Protein AF-A0A5C5UAV0-F1 (afdb_monomer_lite)

Secondary structure (DSSP, 8-state):
-EEE-S-EEEEEEESEEEEEETTEEEEEETTEEEEE-S-EEEEESSEEEEEE--TTS-SS-EEEE--TT-HHHHHHHHHHHHH-TT----HHHHHHHS-SSPPPPPP-SHHHHHHHHHHHHTTT----HHHHHHHHTS-HHHHHHHHHHHHSS-HHHHHHHHHHHHHHHHHHTT--HHHHHHHTT-SSHHHHHHHHHHHHSS-GGGG-SSSS-SGGGGSPPP---EEE---SS-EEEEEEESEEEEEETTEEEEEETT-EEEE-TT-S-EEEEPTT-EEEEE-TT---SSPPPHHHHHHHHHHTT-S--HHHHHHHHHHHHHHHHTT--HHHHHHHTT-SSHHHHHHHHHHHHSS-HHHHHHT-

Foldseek 3Di:
DFKDAAWKKKAFQAAKKWKDAPPDIDIDHHQKIKGHLGIIDIDDPGDIQIAGEDNPADNDIAIFGAFPPCNLVSQQRSQVLLQDQPRYDDPLVSVSVHQLADQQQAQPDDLLNVVLVVCLVQLQDPQDLCNSCVVVVHDSVVNQVSCCVRGVDGPVLNSLSSLLSQLLRVQRVQDDLQRSCNRSNHPGSVSNQVSNCVRRVDGSQLSHNPDGHVPVSNDHDWQAKFKDAADQAKWKKAFCAAWKWKDFPPDIDIDGHGDIDIHGHPGPIMITAHTSTHIHTADPPDPDPDDDDPRVRSVVSSVVVSSHDPVLLVVLLVQLLVCLLVPDDLQVSCVVSPHRGSVVSQVSNCVVPVDGSVCSSVVD

InterPro domains:
  IPR009057 Homedomain-like superfamily [SSF46689] (163-209)
  IPR009057 Homedomain-like superfamily [SSF46689] (316-363)
  IPR018060 AraC-like, DNA binding HTH domain [PF12833] (133-208)
  IPR018060 AraC-like, DNA binding HTH domain [PF12833] (315-362)
  IPR018060 AraC-like, DNA binding HTH domain [PS01124] (113-210)
  IPR018060 AraC-like, DNA binding HTH domain [PS01124] (316-363)
  IPR018060 AraC-like, DNA binding HTH domain [SM00342] (126-208)
  IPR018060 AraC-like, DNA binding HTH domain [SM00342] (291-361)
  IPR018062 HTH domain AraC-type, conserved site [PS00041] (163-204)

Structure (mmCIF, N/CA/C/O backbone):
data_AF-A0A5C5UAV0-F1
#
_entry.id   AF-A0A5C5UAV0-F1
#
loop_
_atom_site.group_PDB
_atom_site.id
_atom_site.type_symbol
_atom_site.label_atom_id
_atom_site.label_alt_id
_atom_site.label_comp_id
_atom_site.label_asym_id
_atom_site.label_entity_id
_atom_site.label_seq_id
_atom_site.pdbx_PDB_ins_code
_atom_site.Cartn_x
_atom_site.Cartn_y
_atom_site.Cartn_z
_atom_site.occupancy
_atom_site.B_iso_or_equiv
_atom_site.auth_seq_id
_atom_site.auth_comp_id
_atom_site.auth_asym_id
_atom_site.auth_atom_id
_atom_site.pdbx_PDB_model_num
ATOM 1 N N . MET A 1 1 ? 22.443 -10.805 2.713 1.00 61.12 1 MET A N 1
ATOM 2 C CA . MET A 1 1 ? 21.564 -9.936 3.522 1.00 61.12 1 MET A CA 1
ATOM 3 C C . MET A 1 1 ? 21.735 -8.518 3.026 1.00 61.12 1 MET A C 1
ATOM 5 O O . MET A 1 1 ? 22.861 -8.034 3.014 1.00 61.12 1 MET A O 1
ATOM 9 N N . SER A 1 2 ? 20.643 -7.897 2.596 1.00 71.62 2 SER A N 1
ATOM 10 C CA . SER A 1 2 ? 20.629 -6.533 2.053 1.00 71.62 2 SER A CA 1
ATOM 11 C C . SER A 1 2 ? 20.021 -5.592 3.093 1.00 71.62 2 SER A C 1
ATOM 13 O O . SER A 1 2 ? 19.015 -5.949 3.707 1.00 71.62 2 SER A O 1
ATOM 15 N N . ALA A 1 3 ? 20.637 -4.432 3.330 1.00 73.69 3 ALA A N 1
ATOM 16 C CA . ALA A 1 3 ? 20.172 -3.454 4.314 1.00 73.69 3 ALA A CA 1
ATOM 17 C C . ALA A 1 3 ? 19.615 -2.205 3.621 1.00 73.69 3 ALA A C 1
ATOM 19 O O . ALA A 1 3 ? 20.276 -1.632 2.757 1.00 73.69 3 ALA A O 1
ATOM 20 N N . PHE A 1 4 ? 18.426 -1.776 4.038 1.00 74.06 4 PHE A N 1
ATOM 21 C CA . PHE A 1 4 ? 17.699 -0.638 3.480 1.00 74.06 4 PHE A CA 1
ATOM 22 C C . PHE A 1 4 ? 17.429 0.377 4.595 1.00 74.06 4 PHE A C 1
ATOM 24 O O . PHE A 1 4 ? 16.653 0.074 5.501 1.00 74.06 4 PHE A O 1
ATOM 31 N N . PRO A 1 5 ? 18.089 1.548 4.588 1.00 68.06 5 PRO A N 1
ATOM 32 C CA . PRO A 1 5 ? 17.992 2.525 5.675 1.00 68.06 5 PRO A CA 1
ATOM 33 C C . PRO A 1 5 ? 16.775 3.458 5.571 1.00 68.06 5 PRO A C 1
ATOM 35 O O . PRO A 1 5 ? 16.528 4.231 6.491 1.00 68.06 5 PRO A O 1
ATOM 38 N N . GLN A 1 6 ? 16.042 3.424 4.457 1.00 74.12 6 GLN A N 1
ATOM 39 C CA . GLN A 1 6 ? 14.903 4.301 4.179 1.00 74.12 6 GLN A CA 1
ATOM 40 C C . GLN A 1 6 ? 13.611 3.489 4.045 1.00 74.12 6 GLN A C 1
ATOM 42 O O . GLN A 1 6 ? 13.681 2.287 3.755 1.00 74.12 6 GLN A O 1
ATOM 47 N N . PRO A 1 7 ? 12.435 4.121 4.216 1.00 78.56 7 PRO A N 1
ATOM 48 C CA . PRO A 1 7 ? 11.169 3.460 3.964 1.00 78.56 7 PRO A CA 1
ATOM 49 C C . PRO A 1 7 ? 11.119 2.863 2.562 1.00 78.56 7 PRO A C 1
ATOM 51 O O . PRO A 1 7 ? 11.473 3.503 1.573 1.00 78.56 7 PRO A O 1
ATOM 54 N N . THR A 1 8 ? 10.734 1.597 2.492 1.00 83.94 8 THR A N 1
ATOM 55 C CA . THR A 1 8 ? 10.828 0.806 1.266 1.00 83.94 8 THR A CA 1
ATOM 56 C C . THR A 1 8 ? 9.618 -0.107 1.170 1.00 83.94 8 THR A C 1
ATOM 58 O O . THR A 1 8 ? 9.251 -0.776 2.138 1.00 83.94 8 THR A O 1
ATOM 61 N N . LEU A 1 9 ? 9.002 -0.153 -0.006 1.00 87.25 9 LEU A N 1
ATOM 62 C CA . LEU A 1 9 ? 8.001 -1.150 -0.348 1.00 87.25 9 LEU A CA 1
ATOM 63 C C . LEU A 1 9 ? 8.709 -2.349 -0.984 1.00 87.25 9 LEU A C 1
ATOM 65 O O . LEU A 1 9 ? 9.185 -2.283 -2.112 1.00 87.25 9 LEU A O 1
ATOM 69 N N . PHE A 1 10 ? 8.788 -3.455 -0.256 1.00 88.19 10 PHE A N 1
ATOM 70 C CA . PHE A 1 10 ? 9.373 -4.702 -0.732 1.00 88.19 10 PHE A CA 1
ATOM 71 C C . PHE A 1 10 ? 8.307 -5.564 -1.378 1.00 88.19 10 PHE A C 1
ATOM 73 O O . PHE A 1 10 ? 7.392 -6.002 -0.690 1.00 88.19 10 PHE A O 1
ATOM 80 N N . TRP A 1 11 ? 8.442 -5.868 -2.663 1.00 90.06 11 TRP A N 1
ATOM 81 C CA . TRP A 1 11 ? 7.559 -6.804 -3.349 1.00 90.06 11 TRP A CA 1
ATOM 82 C C . TRP A 1 11 ? 8.268 -8.128 -3.617 1.00 90.06 11 TRP A C 1
ATOM 84 O O . TRP A 1 11 ? 9.344 -8.154 -4.212 1.00 90.06 11 TRP A O 1
ATOM 94 N N . CYS A 1 12 ? 7.676 -9.234 -3.170 1.00 87.69 12 CYS A N 1
ATOM 95 C CA . CYS A 1 12 ? 8.157 -10.574 -3.481 1.00 87.69 12 CYS A CA 1
ATOM 96 C C . CYS A 1 12 ? 7.589 -10.985 -4.840 1.00 87.69 12 CYS A C 1
ATOM 98 O O . CYS A 1 12 ? 6.409 -11.315 -4.943 1.00 87.69 12 CYS A O 1
ATOM 100 N N . GLN A 1 13 ? 8.418 -10.941 -5.881 1.00 87.19 13 GLN A N 1
ATOM 101 C CA . GLN A 1 13 ? 8.006 -11.314 -7.233 1.00 87.19 13 GLN A CA 1
ATOM 102 C C . GLN A 1 13 ? 7.948 -12.840 -7.378 1.00 87.19 13 GLN A C 1
ATOM 104 O O . GLN A 1 13 ? 6.955 -13.370 -7.866 1.00 87.19 13 GLN A O 1
ATOM 109 N N . GLU A 1 14 ? 8.949 -13.555 -6.858 1.00 83.56 14 GLU A N 1
ATOM 110 C CA . GLU A 1 14 ? 9.032 -15.016 -6.945 1.00 83.56 14 GLU A CA 1
ATOM 111 C C . GLU A 1 14 ? 9.522 -15.637 -5.630 1.00 83.56 14 GLU A C 1
ATOM 113 O O . GLU A 1 14 ? 10.371 -15.085 -4.925 1.00 83.56 14 GLU A O 1
ATOM 118 N N . GLY A 1 15 ? 9.008 -16.827 -5.309 1.00 84.06 15 GLY A N 1
ATOM 119 C CA . GLY A 1 15 ? 9.447 -17.622 -4.165 1.00 84.06 15 GLY A CA 1
ATOM 120 C C . GLY A 1 15 ? 8.967 -17.075 -2.819 1.00 84.06 15 GLY A C 1
ATOM 121 O O . GLY A 1 15 ? 7.789 -16.755 -2.640 1.00 84.06 15 GLY A O 1
ATOM 122 N N . SER A 1 16 ? 9.874 -17.038 -1.842 1.00 81.06 16 SER A N 1
ATOM 123 C CA . SER A 1 16 ? 9.605 -16.541 -0.491 1.00 81.06 16 SER A CA 1
ATOM 124 C C . SER A 1 16 ? 10.784 -15.754 0.068 1.00 81.06 16 SER A C 1
ATOM 126 O O . SER A 1 16 ? 11.939 -16.112 -0.172 1.00 81.06 16 SER A O 1
ATOM 128 N N . VAL A 1 17 ? 10.496 -14.741 0.880 1.00 85.94 17 VAL A N 1
ATOM 129 C CA . VAL A 1 17 ? 11.504 -13.903 1.543 1.00 85.94 17 VAL A CA 1
ATOM 130 C C . VAL A 1 17 ? 11.174 -13.708 3.019 1.00 85.94 17 VAL A C 1
ATOM 132 O O . VAL A 1 17 ? 10.002 -13.618 3.385 1.00 85.94 17 VAL A O 1
ATOM 135 N N . SER A 1 18 ? 12.206 -13.598 3.854 1.00 84.81 18 SER A N 1
ATOM 136 C CA . SER A 1 18 ? 12.093 -13.133 5.235 1.00 84.81 18 SER A CA 1
ATOM 137 C C . SER A 1 18 ? 12.608 -11.697 5.317 1.00 84.81 18 SER A C 1
ATOM 139 O O . SER A 1 18 ? 13.759 -11.412 4.990 1.00 84.81 18 SER A O 1
ATOM 141 N N . ILE A 1 19 ? 11.749 -10.777 5.742 1.00 84.56 19 ILE A N 1
ATOM 142 C CA . ILE A 1 19 ? 12.079 -9.363 5.903 1.00 84.56 19 ILE A CA 1
ATOM 143 C C . ILE A 1 19 ? 12.066 -9.025 7.384 1.00 84.56 19 ILE A C 1
ATOM 145 O O . ILE A 1 19 ? 11.068 -9.255 8.064 1.00 84.56 19 ILE A O 1
ATOM 149 N N . ARG A 1 20 ? 13.169 -8.473 7.886 1.00 83.25 20 ARG A N 1
ATOM 150 C CA . ARG A 1 20 ? 13.318 -8.075 9.282 1.00 83.25 20 ARG A CA 1
ATOM 151 C C . ARG A 1 20 ? 13.337 -6.558 9.409 1.00 83.25 20 ARG A C 1
ATOM 153 O O . ARG A 1 20 ? 14.268 -5.914 8.926 1.00 83.25 20 ARG A O 1
ATOM 160 N N . THR A 1 21 ? 12.366 -6.008 10.126 1.00 80.12 21 THR A N 1
ATOM 161 C CA . THR A 1 21 ? 12.259 -4.574 10.411 1.00 80.12 21 THR A CA 1
ATOM 162 C C . THR A 1 21 ? 12.298 -4.383 11.926 1.00 80.12 21 THR A C 1
ATOM 164 O O . THR A 1 21 ? 11.392 -4.795 12.647 1.00 80.12 21 THR A O 1
ATOM 167 N N . GLY A 1 22 ? 13.401 -3.833 12.442 1.00 79.38 22 GLY A N 1
ATOM 168 C CA . GLY A 1 22 ? 13.656 -3.808 13.887 1.00 79.38 22 GLY A CA 1
ATOM 169 C C . GLY A 1 22 ? 13.746 -5.219 14.494 1.00 79.38 22 GLY A C 1
ATOM 170 O O . GLY A 1 22 ? 14.621 -6.004 14.111 1.00 79.38 22 GLY A O 1
ATOM 171 N N . ALA A 1 23 ? 12.855 -5.514 15.450 1.00 73.12 23 ALA A N 1
ATOM 172 C CA . ALA A 1 23 ? 12.733 -6.814 16.122 1.00 73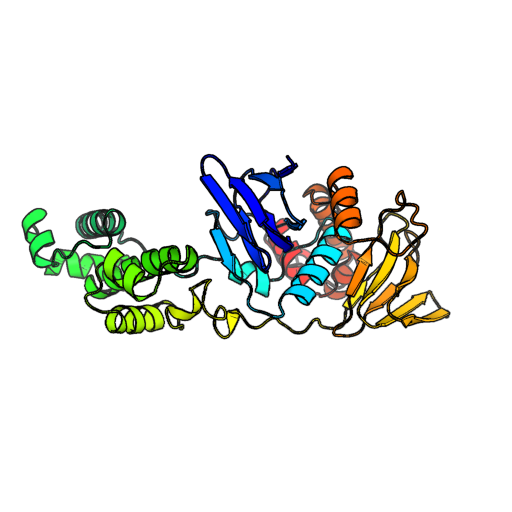.12 23 ALA A CA 1
ATOM 173 C C . ALA A 1 23 ? 11.747 -7.774 15.429 1.00 73.12 23 ALA A C 1
ATOM 175 O O . ALA A 1 23 ? 11.742 -8.969 15.724 1.00 73.12 23 ALA A O 1
ATOM 176 N N . GLU A 1 24 ? 10.926 -7.277 14.504 1.00 75.50 24 GLU A N 1
ATOM 177 C CA . GLU A 1 24 ? 9.905 -8.073 13.831 1.00 75.50 24 GLU A CA 1
ATOM 178 C C . GLU A 1 24 ? 10.464 -8.735 12.574 1.00 75.50 24 GLU A C 1
ATOM 180 O O . GLU A 1 24 ? 11.227 -8.132 11.817 1.00 75.50 24 GLU A O 1
ATOM 185 N N . THR A 1 25 ? 10.069 -9.987 12.336 1.00 82.94 25 THR A N 1
ATOM 186 C CA . THR A 1 25 ? 10.390 -10.721 11.107 1.00 82.94 25 THR A CA 1
ATOM 187 C C . THR A 1 25 ? 9.100 -11.118 10.408 1.00 82.94 25 THR A C 1
ATOM 189 O O . THR A 1 25 ? 8.286 -11.855 10.960 1.00 82.94 25 THR A O 1
ATOM 192 N N . THR A 1 26 ? 8.934 -10.651 9.175 1.00 80.12 26 THR A N 1
ATOM 193 C CA . THR A 1 26 ? 7.777 -10.935 8.330 1.00 80.12 26 THR A CA 1
ATOM 194 C C . THR A 1 26 ? 8.189 -11.794 7.145 1.00 80.12 26 THR A C 1
ATOM 196 O O . THR A 1 26 ? 9.089 -11.438 6.390 1.00 80.12 26 THR A O 1
ATOM 199 N N . ASN A 1 27 ? 7.491 -12.909 6.937 1.00 81.62 27 ASN A N 1
ATOM 200 C CA . ASN A 1 27 ? 7.684 -13.742 5.753 1.00 81.62 27 ASN A CA 1
ATOM 201 C C . ASN A 1 27 ? 6.722 -13.311 4.638 1.00 81.62 27 ASN A C 1
ATOM 203 O O . ASN A 1 27 ? 5.515 -13.204 4.866 1.00 81.62 27 ASN A O 1
ATOM 207 N N . LEU A 1 28 ? 7.226 -13.106 3.423 1.00 80.25 28 LEU A N 1
ATOM 208 C CA . LEU A 1 28 ? 6.416 -12.875 2.225 1.00 80.25 28 LEU A CA 1
ATOM 209 C C . LEU A 1 28 ? 6.529 -14.055 1.259 1.00 80.25 28 LEU A C 1
ATOM 211 O O . LEU A 1 28 ? 7.527 -14.777 1.242 1.00 80.25 28 LEU A O 1
ATOM 215 N N . ARG A 1 29 ? 5.486 -14.233 0.449 1.00 80.56 29 ARG A N 1
ATOM 216 C CA . ARG A 1 29 ? 5.443 -15.153 -0.693 1.00 80.56 29 ARG A CA 1
ATOM 217 C C . ARG A 1 29 ? 5.244 -14.354 -1.977 1.00 80.56 29 ARG A C 1
ATOM 219 O O . ARG A 1 29 ? 4.813 -13.204 -1.900 1.00 80.56 29 ARG A O 1
ATOM 226 N N . ALA A 1 30 ? 5.509 -14.983 -3.119 1.00 81.00 30 ALA A N 1
ATOM 227 C CA . ALA A 1 30 ? 5.266 -14.416 -4.441 1.00 81.00 30 ALA A CA 1
ATOM 228 C C . ALA A 1 30 ? 3.896 -13.712 -4.527 1.00 81.00 30 ALA A C 1
ATOM 230 O O . ALA A 1 30 ? 2.875 -14.258 -4.100 1.00 81.00 30 ALA A O 1
ATOM 231 N N . GLY A 1 31 ? 3.894 -12.485 -5.044 1.00 76.12 31 GLY A N 1
ATOM 232 C CA . GLY A 1 31 ? 2.731 -11.602 -5.144 1.00 76.12 31 GLY A CA 1
ATOM 233 C C . GLY A 1 31 ? 2.489 -10.706 -3.922 1.00 76.12 31 GLY A C 1
ATOM 234 O O . GLY A 1 31 ? 1.850 -9.665 -4.061 1.00 76.12 31 GLY A O 1
ATOM 235 N N . ALA A 1 32 ? 3.018 -11.047 -2.744 1.00 78.06 32 ALA A N 1
ATOM 236 C CA . ALA A 1 32 ? 2.870 -10.229 -1.541 1.00 78.06 32 ALA A CA 1
ATOM 237 C C . ALA A 1 32 ? 3.938 -9.131 -1.456 1.00 78.06 32 ALA A C 1
ATOM 239 O O . ALA A 1 32 ? 5.052 -9.272 -1.967 1.00 78.06 32 ALA A O 1
ATOM 240 N N . ALA A 1 33 ? 3.617 -8.055 -0.743 1.00 85.12 33 ALA A N 1
ATOM 241 C CA . ALA A 1 33 ? 4.550 -6.987 -0.439 1.00 85.12 33 ALA A CA 1
ATOM 242 C C . ALA A 1 33 ? 4.541 -6.586 1.038 1.00 85.12 33 ALA A C 1
ATOM 244 O O . ALA A 1 33 ? 3.626 -6.908 1.796 1.00 85.12 33 ALA A O 1
ATOM 245 N N . LEU A 1 34 ? 5.586 -5.879 1.450 1.00 85.06 34 LEU A N 1
ATOM 246 C CA . LEU A 1 34 ? 5.724 -5.268 2.762 1.00 85.06 34 LEU A CA 1
ATOM 247 C C . LEU A 1 34 ? 6.163 -3.822 2.576 1.00 85.06 34 LEU A C 1
ATOM 249 O O . LEU A 1 34 ? 7.247 -3.571 2.060 1.00 85.06 34 LEU A O 1
ATOM 253 N N . TYR A 1 35 ? 5.349 -2.881 3.038 1.00 84.62 35 TYR A N 1
ATOM 254 C CA . TYR A 1 35 ? 5.825 -1.532 3.296 1.00 84.62 35 TYR A CA 1
ATOM 255 C C . TYR A 1 35 ? 6.578 -1.546 4.623 1.00 84.62 35 TYR A C 1
ATOM 257 O O . TYR A 1 35 ? 5.992 -1.868 5.656 1.00 84.62 35 TYR A O 1
ATOM 265 N N . ALA A 1 36 ? 7.864 -1.221 4.603 1.00 82.56 36 ALA A N 1
ATOM 266 C CA . ALA A 1 36 ? 8.663 -1.071 5.807 1.00 82.56 36 ALA A CA 1
ATOM 267 C C . ALA A 1 36 ? 8.945 0.412 6.054 1.00 82.56 36 ALA A C 1
ATOM 269 O O . ALA A 1 36 ? 9.506 1.082 5.192 1.00 82.56 36 ALA A O 1
ATOM 270 N N . SER A 1 37 ? 8.574 0.916 7.230 1.00 72.62 37 SER A N 1
ATOM 271 C CA . SER A 1 37 ? 8.734 2.324 7.627 1.00 72.62 37 SER A CA 1
ATOM 272 C C . SER A 1 37 ? 10.092 2.641 8.266 1.00 72.62 37 SER A C 1
ATOM 274 O O . SER A 1 37 ? 10.395 3.802 8.533 1.00 72.62 37 SER A O 1
ATOM 276 N N . ALA A 1 38 ? 10.912 1.622 8.531 1.00 72.12 38 ALA A N 1
ATOM 277 C CA . ALA A 1 38 ? 12.177 1.740 9.249 1.00 72.12 38 ALA A CA 1
ATOM 278 C C . ALA A 1 38 ? 13.292 0.925 8.583 1.00 72.12 38 ALA A C 1
ATOM 280 O O . ALA A 1 38 ? 13.055 0.145 7.654 1.00 72.12 38 ALA A O 1
ATOM 281 N N . SER A 1 39 ? 14.513 1.076 9.105 1.00 69.50 39 SER A N 1
ATOM 282 C CA . SER A 1 39 ? 15.684 0.320 8.665 1.00 69.50 39 SER A CA 1
ATOM 283 C C . SER A 1 39 ? 15.401 -1.179 8.639 1.00 69.50 39 SER A C 1
ATOM 285 O O . SER A 1 39 ? 15.046 -1.787 9.654 1.00 69.50 39 SER A O 1
ATOM 287 N N . THR A 1 40 ? 15.575 -1.768 7.462 1.00 78.38 40 THR A N 1
ATOM 288 C CA . THR A 1 40 ? 15.133 -3.128 7.173 1.00 78.38 40 THR A CA 1
ATOM 289 C C . THR A 1 40 ? 16.283 -3.974 6.657 1.00 78.38 40 THR A C 1
ATOM 291 O O . THR A 1 40 ? 17.130 -3.508 5.894 1.00 78.38 40 THR A O 1
ATOM 294 N N . VAL A 1 41 ? 16.314 -5.232 7.085 1.00 76.00 41 VAL A N 1
ATOM 295 C CA . VAL A 1 41 ? 17.260 -6.238 6.614 1.00 76.00 41 VAL A CA 1
ATOM 296 C C . VAL A 1 41 ? 16.494 -7.368 5.955 1.00 76.00 41 VAL A C 1
ATOM 298 O O . VAL A 1 41 ? 15.585 -7.942 6.549 1.00 76.00 41 VAL A O 1
ATOM 301 N N . VAL A 1 42 ? 16.884 -7.699 4.732 1.00 77.81 42 VAL A N 1
ATOM 302 C CA . VAL A 1 42 ? 16.217 -8.718 3.924 1.00 77.81 42 VAL A CA 1
ATOM 303 C C . VAL A 1 42 ? 17.096 -9.969 3.849 1.00 77.81 42 VAL A C 1
ATOM 305 O O . VAL A 1 42 ? 18.284 -9.893 3.504 1.00 77.81 42 VAL A O 1
ATOM 308 N N . GLU A 1 43 ? 16.512 -11.118 4.195 1.00 78.75 43 GLU A N 1
ATOM 309 C CA . GLU A 1 43 ? 17.079 -12.453 3.999 1.00 78.75 43 GLU A CA 1
ATOM 310 C C . GLU A 1 43 ? 16.275 -13.190 2.919 1.00 78.75 43 GLU A C 1
ATOM 312 O O . GLU A 1 43 ? 15.123 -13.586 3.109 1.00 78.75 43 GLU A O 1
ATOM 317 N N . GLU A 1 44 ? 16.885 -13.335 1.745 1.00 70.06 44 GLU A N 1
ATOM 318 C CA . GLU A 1 44 ? 16.195 -13.729 0.519 1.00 70.06 44 GLU A CA 1
ATOM 319 C C . GLU A 1 44 ? 16.396 -15.215 0.213 1.00 70.06 44 GLU A C 1
ATOM 321 O O . GLU A 1 44 ? 17.521 -15.707 0.141 1.00 70.06 44 GLU A O 1
ATOM 326 N N . ARG A 1 45 ? 15.286 -15.923 -0.028 1.00 73.12 45 ARG A N 1
ATOM 327 C CA . ARG A 1 45 ? 15.264 -17.251 -0.667 1.00 73.12 45 ARG A CA 1
ATOM 328 C C . ARG A 1 45 ? 14.518 -17.224 -2.014 1.00 73.12 45 ARG A C 1
ATOM 330 O O . ARG A 1 45 ? 14.242 -18.278 -2.575 1.00 73.12 45 ARG A O 1
ATOM 337 N N . GLY A 1 46 ? 14.188 -16.032 -2.519 1.00 77.38 46 GLY A N 1
ATOM 338 C CA . GLY A 1 46 ? 13.404 -15.760 -3.732 1.00 77.38 46 GLY A CA 1
ATOM 339 C C . GLY A 1 46 ? 13.768 -14.397 -4.340 1.00 77.38 46 GLY A C 1
ATOM 340 O O . GLY A 1 46 ? 14.775 -13.816 -3.941 1.00 77.38 46 GLY A O 1
ATOM 341 N N . LEU A 1 47 ? 12.975 -13.887 -5.291 1.00 83.25 47 LEU A N 1
ATOM 342 C CA . LEU A 1 47 ? 13.195 -12.569 -5.904 1.00 83.25 47 LEU A CA 1
ATOM 343 C C . LEU A 1 47 ? 12.372 -11.493 -5.191 1.00 83.25 47 LEU A C 1
ATOM 345 O O . LEU A 1 47 ? 11.139 -11.534 -5.194 1.00 83.25 47 LEU A O 1
ATOM 349 N N . VAL A 1 48 ? 13.064 -10.510 -4.611 1.00 86.38 48 VAL A N 1
ATOM 350 C CA . VAL A 1 48 ? 12.456 -9.306 -4.034 1.00 86.38 48 VAL A CA 1
ATOM 351 C C . VAL A 1 48 ? 12.898 -8.064 -4.780 1.00 86.38 48 VAL A C 1
ATOM 353 O O . VAL A 1 48 ? 14.094 -7.830 -4.978 1.00 86.38 48 VAL A O 1
ATOM 356 N N . LEU A 1 49 ? 11.906 -7.258 -5.149 1.00 87.88 49 LEU A N 1
ATOM 357 C CA . LEU A 1 49 ? 12.082 -5.964 -5.783 1.00 87.88 49 LEU A CA 1
ATOM 358 C C . LEU A 1 49 ? 11.747 -4.863 -4.763 1.00 87.88 49 LEU A C 1
ATOM 360 O O . LEU A 1 49 ? 10.585 -4.731 -4.364 1.00 87.88 49 LEU A O 1
ATOM 364 N N . PRO A 1 50 ? 12.751 -4.114 -4.278 1.00 86.12 50 PRO A N 1
ATOM 365 C CA . PRO A 1 50 ? 12.532 -2.961 -3.414 1.00 86.12 50 PRO A CA 1
ATOM 366 C C . PRO A 1 50 ? 12.134 -1.732 -4.240 1.00 86.12 50 PRO A C 1
ATOM 368 O O . PRO A 1 50 ? 12.799 -1.383 -5.211 1.00 86.12 50 PRO A O 1
ATOM 371 N N . LEU A 1 51 ? 11.075 -1.051 -3.817 1.00 85.38 51 LEU A N 1
ATOM 372 C CA . LEU A 1 51 ? 10.646 0.240 -4.346 1.00 85.38 51 LEU A CA 1
ATOM 373 C C 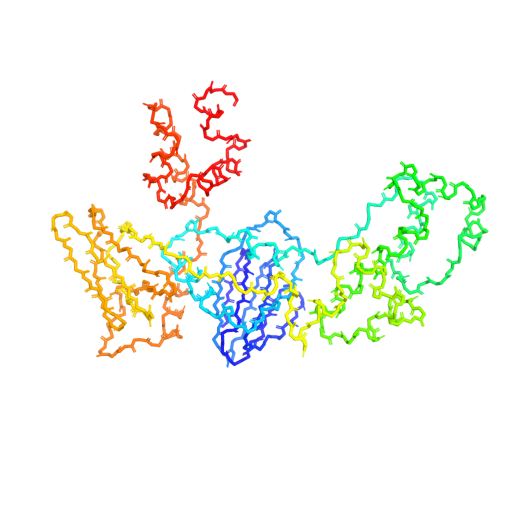. LEU A 1 51 ? 10.862 1.313 -3.273 1.00 85.38 51 LEU A C 1
ATOM 375 O O . LEU A 1 51 ? 10.361 1.136 -2.155 1.00 85.38 51 LEU A O 1
ATOM 379 N N . PRO A 1 52 ? 11.560 2.422 -3.581 1.00 79.06 52 PRO A N 1
ATOM 380 C CA . PRO A 1 52 ? 11.642 3.561 -2.677 1.00 79.06 52 PRO A CA 1
ATOM 381 C C . PRO A 1 52 ? 10.237 4.029 -2.298 1.00 79.06 52 PRO A C 1
ATOM 383 O O . PRO A 1 52 ? 9.358 4.155 -3.157 1.00 79.06 52 PRO A O 1
ATOM 386 N N . ALA A 1 53 ? 10.010 4.259 -1.007 1.00 74.00 53 ALA A N 1
ATOM 387 C CA . ALA A 1 53 ? 8.740 4.755 -0.508 1.00 74.00 53 ALA A CA 1
ATOM 388 C C . ALA A 1 53 ? 8.942 6.059 0.268 1.00 74.00 53 ALA A C 1
ATOM 390 O O . ALA A 1 53 ? 9.969 6.277 0.910 1.00 74.00 53 ALA A O 1
ATOM 391 N N . ASP A 1 54 ? 7.945 6.937 0.198 1.00 67.50 54 ASP A N 1
ATOM 392 C CA . ASP A 1 54 ? 7.974 8.209 0.912 1.00 67.50 54 ASP A CA 1
ATOM 393 C C . ASP A 1 54 ? 7.717 7.982 2.411 1.00 67.50 54 ASP A C 1
ATOM 395 O O . ASP A 1 54 ? 6.730 7.353 2.803 1.00 67.50 54 ASP A O 1
ATOM 399 N N . SER A 1 55 ? 8.599 8.528 3.250 1.00 55.31 55 SER A N 1
ATOM 400 C CA . SER A 1 55 ? 8.507 8.477 4.711 1.00 55.31 55 SER A CA 1
ATOM 401 C C . SER A 1 55 ? 7.301 9.234 5.267 1.00 55.31 55 SER A C 1
ATOM 403 O O . SER A 1 55 ? 6.903 9.002 6.409 1.00 55.31 55 SER A O 1
ATOM 405 N N . ALA A 1 56 ? 6.693 10.118 4.473 1.00 46.09 56 ALA A N 1
ATOM 406 C CA . ALA A 1 56 ? 5.639 11.014 4.930 1.00 46.09 56 ALA A CA 1
ATOM 407 C C . ALA A 1 56 ? 4.268 10.350 5.162 1.00 46.09 56 ALA A C 1
ATOM 409 O O . ALA A 1 56 ? 3.398 10.978 5.764 1.00 46.09 56 ALA A O 1
ATOM 410 N N . ARG A 1 57 ? 4.035 9.119 4.678 1.00 53.84 57 ARG A N 1
ATOM 411 C CA . ARG A 1 57 ? 2.666 8.574 4.547 1.00 53.84 57 ARG A CA 1
ATOM 412 C C . ARG A 1 57 ? 2.286 7.442 5.507 1.00 53.84 57 ARG A C 1
ATOM 414 O O . ARG A 1 57 ? 1.099 7.207 5.704 1.00 53.84 57 ARG A O 1
ATOM 421 N N . SER A 1 58 ? 3.240 6.764 6.150 1.00 55.19 58 SER A N 1
ATOM 422 C CA . SER A 1 58 ? 2.939 5.757 7.182 1.00 55.19 58 SER A CA 1
ATOM 423 C C . SER A 1 58 ? 4.133 5.504 8.106 1.00 55.19 58 SER A C 1
ATOM 425 O O . SER A 1 58 ? 5.242 5.239 7.640 1.00 55.19 58 SER A O 1
ATOM 427 N N . LEU A 1 59 ? 3.887 5.540 9.421 1.00 56.44 59 LEU A N 1
ATOM 428 C CA . LEU A 1 59 ? 4.889 5.268 10.461 1.00 56.44 59 LEU A CA 1
ATOM 429 C C . LEU A 1 59 ? 5.023 3.772 10.793 1.00 56.44 59 LEU A C 1
ATOM 431 O O . LEU A 1 59 ? 5.979 3.383 11.463 1.00 56.44 59 LEU A O 1
ATOM 435 N N . VAL A 1 60 ? 4.108 2.922 10.316 1.00 66.38 60 VAL A N 1
ATOM 436 C CA . VAL A 1 60 ? 4.034 1.507 10.713 1.00 66.38 60 VAL A CA 1
ATOM 437 C C . VAL A 1 60 ? 4.331 0.599 9.525 1.00 66.38 60 VAL A C 1
ATOM 439 O O . VAL A 1 60 ? 3.783 0.771 8.432 1.00 66.38 60 VAL A O 1
ATOM 442 N N . SER A 1 61 ? 5.212 -0.375 9.754 1.00 73.81 61 SER A N 1
ATOM 443 C CA . SER A 1 61 ? 5.531 -1.408 8.770 1.00 73.81 61 SER A CA 1
ATOM 444 C C . SER A 1 61 ? 4.362 -2.373 8.639 1.00 73.81 61 SER A C 1
ATOM 446 O O . SER A 1 61 ? 3.763 -2.765 9.637 1.00 73.81 61 SER A O 1
ATOM 448 N N . ARG A 1 62 ? 4.003 -2.751 7.415 1.00 73.69 62 ARG A N 1
ATOM 449 C CA . ARG A 1 62 ? 2.816 -3.572 7.178 1.00 73.69 62 ARG A CA 1
ATOM 450 C C . ARG A 1 62 ? 2.870 -4.342 5.877 1.00 73.69 62 ARG A C 1
ATOM 452 O O . ARG A 1 62 ? 3.493 -3.922 4.902 1.00 73.69 62 ARG A O 1
ATOM 459 N N . ARG A 1 63 ? 2.139 -5.452 5.842 1.00 75.38 63 ARG A N 1
ATOM 460 C CA . ARG A 1 63 ? 1.959 -6.250 4.629 1.00 75.38 63 ARG A CA 1
ATOM 461 C C . ARG A 1 63 ? 0.932 -5.581 3.717 1.00 75.38 63 ARG A C 1
ATOM 463 O O . ARG A 1 63 ? -0.109 -5.102 4.172 1.00 75.38 63 ARG A O 1
ATOM 470 N N . VAL A 1 64 ? 1.261 -5.551 2.434 1.00 74.88 64 VAL A N 1
ATOM 471 C CA . VAL A 1 64 ? 0.425 -5.066 1.340 1.00 74.88 64 VAL A CA 1
ATOM 472 C C . VAL A 1 64 ? 0.190 -6.251 0.417 1.00 74.88 64 VAL A C 1
ATOM 474 O O . VAL A 1 64 ? 1.134 -6.912 -0.014 1.00 74.88 64 VAL A O 1
ATOM 477 N N . PHE A 1 65 ? -1.071 -6.546 0.131 1.00 65.56 65 PHE A N 1
ATOM 478 C CA . PHE A 1 65 ? -1.427 -7.649 -0.749 1.00 65.56 65 PHE A CA 1
ATOM 479 C C . PHE A 1 65 ? -1.921 -7.108 -2.072 1.00 65.56 65 PHE A C 1
ATOM 481 O O . PHE A 1 65 ? -2.962 -6.453 -2.154 1.00 65.56 65 PHE A O 1
ATOM 488 N N . PHE A 1 66 ? -1.159 -7.412 -3.111 1.00 67.81 66 PHE A N 1
ATOM 489 C CA . PHE A 1 66 ? -1.545 -7.127 -4.471 1.00 67.81 66 PHE A CA 1
ATOM 490 C C . PHE A 1 66 ? -2.385 -8.290 -4.999 1.00 67.81 66 PHE A C 1
ATOM 492 O O . PHE A 1 66 ? -2.032 -9.458 -4.843 1.00 67.81 66 PHE A O 1
ATOM 499 N N . GLY A 1 67 ? -3.541 -7.977 -5.586 1.00 58.81 67 GLY A N 1
ATOM 500 C CA . GLY A 1 67 ? -4.349 -8.981 -6.273 1.00 58.81 67 GLY A CA 1
ATOM 501 C C . GLY A 1 67 ? -3.637 -9.533 -7.519 1.00 58.81 67 GLY A C 1
ATOM 502 O O . GLY A 1 67 ? -2.585 -9.026 -7.922 1.00 58.81 67 GLY A O 1
ATOM 503 N N . PRO A 1 68 ? -4.213 -10.543 -8.189 1.00 62.78 68 PRO A N 1
ATOM 504 C CA . PRO A 1 68 ? -3.708 -10.983 -9.486 1.00 62.78 68 PRO A CA 1
ATOM 505 C C . PRO A 1 68 ? -3.677 -9.818 -10.495 1.00 62.78 68 PRO A C 1
ATOM 507 O O . PRO A 1 68 ? -4.583 -8.985 -10.525 1.00 62.78 68 PRO A O 1
ATOM 510 N N . GLY A 1 69 ? -2.628 -9.770 -11.323 1.00 74.12 69 GLY A N 1
ATOM 511 C CA . GLY A 1 69 ? -2.451 -8.772 -12.389 1.00 74.12 69 GLY A CA 1
ATOM 512 C C . GLY A 1 69 ? -1.643 -7.521 -12.017 1.00 74.12 69 GLY A C 1
ATOM 513 O O . GLY A 1 69 ? -1.370 -6.704 -12.890 1.00 74.12 69 GLY A O 1
ATOM 514 N N . TRP A 1 70 ? -1.220 -7.365 -10.760 1.00 82.50 70 TRP A N 1
ATOM 515 C CA . TRP A 1 70 ? -0.321 -6.272 -10.354 1.00 82.50 70 TRP A CA 1
ATOM 516 C C . TRP A 1 70 ? 1.125 -6.449 -10.815 1.00 82.50 70 TRP A C 1
ATOM 518 O O . TRP A 1 70 ? 1.891 -5.495 -10.755 1.00 82.50 70 TRP A O 1
ATOM 528 N N . GLU A 1 71 ? 1.498 -7.631 -11.303 1.00 85.81 71 GLU A N 1
ATOM 529 C CA . GLU A 1 71 ? 2.858 -7.936 -11.754 1.00 85.81 71 GLU A CA 1
ATOM 530 C C . GLU A 1 71 ? 3.384 -6.912 -12.767 1.00 85.81 71 GLU A C 1
ATOM 532 O O . GLU A 1 71 ? 4.427 -6.307 -12.533 1.00 85.81 71 GLU A O 1
ATOM 537 N N . SER A 1 72 ? 2.635 -6.628 -13.837 1.00 87.50 72 SER A N 1
ATOM 538 C CA . SER A 1 72 ? 3.054 -5.649 -14.848 1.00 87.50 72 SER A CA 1
ATOM 539 C C . SER A 1 72 ? 3.193 -4.229 -14.288 1.00 87.50 72 SER A C 1
ATOM 541 O O . SER A 1 72 ? 4.066 -3.483 -14.725 1.00 87.50 72 SER A O 1
ATOM 543 N N . VAL A 1 73 ? 2.363 -3.856 -13.307 1.00 88.00 73 VAL A N 1
ATOM 544 C CA . VAL A 1 73 ? 2.432 -2.545 -12.643 1.00 88.00 73 VAL A CA 1
ATOM 545 C C . VAL A 1 73 ? 3.675 -2.471 -11.763 1.00 88.00 73 VAL A C 1
ATOM 547 O O . VAL A 1 73 ? 4.441 -1.521 -11.863 1.00 88.00 73 VAL A O 1
ATOM 550 N N . MET A 1 74 ? 3.922 -3.497 -10.949 1.00 88.75 74 MET A N 1
ATOM 551 C CA . MET A 1 74 ? 5.070 -3.542 -10.044 1.00 88.75 74 MET A CA 1
ATOM 552 C C . MET A 1 74 ? 6.399 -3.624 -10.799 1.00 88.75 74 MET A C 1
ATOM 554 O O . MET A 1 74 ? 7.359 -2.965 -10.408 1.00 88.75 74 MET A O 1
ATOM 558 N N . LEU A 1 75 ? 6.454 -4.370 -11.907 1.00 89.94 75 LEU A N 1
ATOM 559 C CA . LEU A 1 75 ? 7.630 -4.426 -12.778 1.00 89.94 75 LEU A CA 1
ATOM 560 C C . LEU A 1 75 ? 7.892 -3.087 -13.474 1.00 89.94 75 LEU A C 1
ATOM 562 O O . LEU A 1 75 ? 9.039 -2.646 -13.520 1.00 89.94 75 LEU A O 1
ATOM 566 N N . ARG A 1 76 ? 6.843 -2.414 -13.967 1.00 90.50 76 ARG A N 1
ATOM 567 C CA . ARG A 1 76 ? 6.948 -1.056 -14.520 1.00 90.50 76 ARG A CA 1
ATOM 568 C C . ARG A 1 76 ? 7.480 -0.080 -13.476 1.00 90.50 76 ARG A C 1
ATOM 570 O O . ARG A 1 76 ? 8.439 0.632 -13.749 1.00 90.50 76 ARG A O 1
ATOM 577 N N . GLU A 1 77 ? 6.871 -0.048 -12.296 1.00 88.06 77 GLU A N 1
ATOM 578 C CA . GLU A 1 77 ? 7.281 0.851 -11.219 1.00 88.06 77 GLU A CA 1
ATOM 579 C C . GLU A 1 77 ? 8.713 0.575 -10.759 1.00 88.06 77 GLU A C 1
ATOM 581 O O . GLU A 1 77 ? 9.467 1.514 -10.527 1.00 88.06 77 GLU A O 1
ATOM 586 N N . PHE A 1 78 ? 9.126 -0.693 -10.684 1.00 88.62 78 PHE A N 1
ATOM 587 C CA . PHE A 1 78 ? 10.505 -1.028 -10.338 1.00 88.62 78 PHE A CA 1
ATOM 588 C C . PHE A 1 78 ? 11.482 -0.576 -11.424 1.00 88.62 78 PHE A C 1
ATOM 590 O O . PHE A 1 78 ? 12.506 0.017 -11.103 1.00 88.62 78 PHE A O 1
ATOM 597 N N . SER A 1 79 ? 11.149 -0.778 -12.702 1.00 87.50 79 SER A N 1
ATOM 598 C CA . SER A 1 79 ? 11.947 -0.258 -13.818 1.00 87.50 79 SER A CA 1
ATOM 599 C C . SER A 1 79 ? 12.127 1.263 -13.739 1.00 87.50 79 SER A C 1
ATOM 601 O O . SER A 1 79 ? 13.246 1.761 -13.856 1.00 87.50 79 SER A O 1
ATOM 603 N N . LEU A 1 80 ? 11.046 2.003 -13.469 1.00 84.94 80 LEU A N 1
ATOM 604 C CA . LEU A 1 80 ? 11.106 3.455 -13.301 1.00 84.94 80 LEU A CA 1
ATOM 605 C C . LEU A 1 80 ? 11.930 3.858 -12.074 1.00 84.94 80 LEU A C 1
ATOM 607 O O . LEU A 1 80 ? 12.747 4.765 -12.178 1.00 84.94 80 LEU A O 1
ATOM 611 N N . ALA A 1 81 ? 11.764 3.162 -10.947 1.00 81.19 81 ALA A N 1
ATOM 612 C CA . ALA A 1 81 ? 12.524 3.408 -9.723 1.00 81.19 81 ALA A CA 1
ATOM 613 C C . ALA A 1 81 ? 14.027 3.184 -9.886 1.00 81.19 81 ALA A C 1
ATOM 615 O O . ALA A 1 81 ? 14.843 3.834 -9.243 1.00 81.19 81 ALA A O 1
ATOM 616 N N . VAL A 1 82 ? 14.389 2.243 -10.747 1.00 78.94 82 VAL A N 1
ATOM 617 C CA . VAL A 1 82 ? 15.772 1.934 -11.075 1.00 78.94 82 VAL A CA 1
ATOM 618 C C . VAL A 1 82 ? 16.365 2.956 -12.051 1.00 78.94 82 VAL A C 1
ATOM 620 O O . VAL A 1 82 ? 17.545 3.289 -11.941 1.00 78.94 82 VAL A O 1
ATOM 623 N N . ALA A 1 83 ? 15.570 3.433 -13.012 1.00 76.50 83 ALA A N 1
ATOM 624 C CA . ALA A 1 83 ? 16.004 4.407 -14.012 1.00 76.50 83 ALA A CA 1
ATOM 625 C C . ALA A 1 83 ? 16.093 5.838 -13.465 1.00 76.50 83 ALA A C 1
ATOM 627 O O . ALA A 1 83 ? 16.903 6.627 -13.950 1.00 76.50 83 ALA A O 1
ATOM 628 N N . ASP A 1 84 ? 15.249 6.177 -12.491 1.00 71.44 84 ASP A N 1
ATOM 629 C CA . ASP A 1 84 ? 15.155 7.509 -11.906 1.00 71.44 84 ASP A CA 1
ATOM 630 C C . ASP A 1 84 ? 15.435 7.450 -10.397 1.00 71.44 84 ASP A C 1
ATOM 632 O O . ASP A 1 84 ? 14.570 7.024 -9.626 1.00 71.44 84 ASP A O 1
ATOM 636 N N . PRO A 1 85 ? 16.611 7.927 -9.943 1.00 63.72 85 PRO A N 1
ATOM 637 C CA . PRO A 1 85 ? 16.923 8.065 -8.520 1.00 63.72 85 PRO A CA 1
ATOM 638 C C . PRO A 1 85 ? 15.911 8.920 -7.738 1.00 63.72 85 PRO A C 1
ATOM 640 O O . PRO A 1 85 ? 15.869 8.839 -6.509 1.00 63.72 85 PRO A O 1
ATOM 643 N N . ASP A 1 86 ? 15.103 9.729 -8.436 1.00 63.72 86 ASP A N 1
ATOM 644 C CA . ASP A 1 86 ? 14.074 10.606 -7.868 1.00 63.72 86 ASP A CA 1
ATOM 645 C C . ASP A 1 86 ? 12.655 10.046 -7.984 1.00 63.72 86 ASP A C 1
ATOM 647 O O . ASP A 1 86 ? 11.675 10.779 -7.810 1.00 63.72 86 ASP A O 1
ATOM 651 N N . TYR A 1 87 ? 12.528 8.758 -8.295 1.00 74.94 87 TYR A N 1
ATOM 652 C CA . TYR A 1 87 ? 11.244 8.088 -8.375 1.00 74.94 87 TYR A CA 1
ATOM 653 C C . TYR A 1 87 ? 10.423 8.272 -7.093 1.00 74.94 87 TYR A C 1
ATOM 655 O O . TYR A 1 87 ? 10.889 8.056 -5.972 1.00 74.94 87 TYR A O 1
ATOM 663 N N . ILE A 1 88 ? 9.152 8.628 -7.280 1.00 72.69 88 ILE A N 1
ATOM 664 C CA . ILE A 1 88 ? 8.163 8.740 -6.212 1.00 72.69 88 ILE A CA 1
ATOM 665 C C . ILE A 1 88 ? 7.096 7.687 -6.462 1.00 72.69 88 ILE A C 1
ATOM 667 O O . ILE A 1 88 ? 6.508 7.642 -7.544 1.00 72.69 88 ILE A O 1
ATOM 671 N N . LEU A 1 89 ? 6.805 6.894 -5.431 1.00 76.94 89 LEU A N 1
ATOM 672 C CA . LEU A 1 89 ? 5.745 5.897 -5.473 1.00 76.94 89 LEU A CA 1
ATOM 673 C C . LEU A 1 89 ? 4.408 6.554 -5.893 1.00 76.94 89 LEU A C 1
ATOM 675 O O . LEU A 1 89 ? 3.962 7.494 -5.224 1.00 76.94 89 LEU A O 1
ATOM 679 N N . PRO A 1 90 ? 3.753 6.091 -6.978 1.00 77.56 90 PRO A N 1
ATOM 680 C CA . PRO A 1 90 ? 2.474 6.633 -7.425 1.00 77.56 90 PRO A CA 1
ATOM 681 C C . PRO A 1 90 ? 1.420 6.602 -6.319 1.00 77.56 90 PRO A C 1
ATOM 683 O O . PRO A 1 90 ? 1.385 5.658 -5.532 1.00 77.56 90 PRO A O 1
ATOM 686 N N . ASP A 1 91 ? 0.501 7.575 -6.296 1.00 72.12 91 ASP A N 1
ATOM 687 C CA . ASP A 1 91 ? -0.535 7.651 -5.249 1.00 72.12 91 ASP A CA 1
ATOM 688 C C . ASP A 1 91 ? -1.383 6.372 -5.163 1.00 72.12 91 ASP A C 1
ATOM 690 O O . ASP A 1 91 ? -1.817 6.003 -4.078 1.00 72.12 91 ASP A O 1
ATOM 694 N N . SER A 1 92 ? -1.593 5.673 -6.283 1.00 72.62 92 SER A N 1
ATOM 695 C CA . SER A 1 92 ? -2.310 4.393 -6.321 1.00 72.62 92 SER A CA 1
ATOM 696 C C . SER A 1 92 ? -1.621 3.300 -5.500 1.00 72.62 92 SER A C 1
ATOM 698 O O . SER A 1 92 ? -2.298 2.524 -4.834 1.00 72.62 92 SER A O 1
ATOM 700 N N . LEU A 1 93 ? -0.286 3.248 -5.516 1.00 76.94 93 LEU A N 1
ATOM 701 C CA . LEU A 1 93 ? 0.505 2.336 -4.689 1.00 76.94 93 LEU A CA 1
ATOM 702 C C . LEU A 1 93 ? 0.721 2.891 -3.282 1.00 76.94 93 LEU A C 1
ATOM 704 O O . LEU A 1 93 ? 0.651 2.141 -2.314 1.00 76.94 93 LEU A O 1
ATOM 708 N N . ALA A 1 94 ? 0.939 4.200 -3.148 1.00 74.62 94 ALA A N 1
ATOM 709 C CA . ALA A 1 94 ? 1.111 4.838 -1.849 1.00 74.62 94 ALA A CA 1
ATOM 710 C C . ALA A 1 94 ? -0.136 4.669 -0.967 1.00 74.62 94 ALA A C 1
ATOM 712 O O . ALA A 1 94 ? -0.004 4.317 0.201 1.00 74.62 94 ALA A O 1
ATOM 713 N N . ALA A 1 95 ? -1.338 4.812 -1.532 1.00 71.06 95 ALA A N 1
ATOM 714 C CA . ALA A 1 95 ? -2.597 4.591 -0.823 1.00 71.06 95 ALA A CA 1
ATOM 715 C C . ALA A 1 95 ? -2.757 3.142 -0.326 1.00 71.06 95 ALA A C 1
ATOM 717 O O . ALA A 1 95 ? -3.366 2.910 0.713 1.00 71.06 95 ALA A O 1
ATOM 718 N N . LEU A 1 96 ? -2.180 2.155 -1.023 1.00 71.12 96 LEU A N 1
ATOM 719 C CA . LEU A 1 96 ? -2.168 0.760 -0.563 1.00 71.12 96 LEU A CA 1
ATOM 720 C C . LEU A 1 96 ? -1.235 0.546 0.640 1.00 71.12 96 LEU A C 1
ATOM 722 O O . LEU A 1 96 ? -1.446 -0.379 1.428 1.00 71.12 96 LEU A O 1
ATOM 726 N N . CYS A 1 97 ? -0.231 1.409 0.803 1.00 69.56 97 CYS A N 1
ATOM 727 C CA . CYS A 1 97 ? 0.648 1.435 1.970 1.00 69.56 97 CYS A CA 1
ATOM 728 C C . CYS A 1 97 ? 0.017 2.173 3.170 1.00 69.56 97 CYS A C 1
ATOM 730 O O . CYS A 1 97 ? 0.443 1.961 4.307 1.00 69.56 97 CYS A O 1
ATOM 732 N N . GLU A 1 98 ? -1.006 3.007 2.960 1.00 68.62 98 GLU A N 1
ATOM 733 C CA . GLU A 1 98 ? -1.698 3.756 4.021 1.00 68.62 98 GLU A CA 1
ATOM 734 C C . GLU A 1 98 ? -2.638 2.859 4.835 1.00 68.62 98 GLU A C 1
ATOM 736 O O . GLU A 1 98 ? -3.288 1.967 4.283 1.00 68.62 98 GLU A O 1
ATOM 741 N N . ALA A 1 99 ? -2.689 3.070 6.160 1.00 61.59 99 ALA A N 1
ATOM 742 C CA . ALA A 1 99 ? -3.427 2.237 7.115 1.00 61.59 99 ALA A CA 1
ATOM 743 C C . ALA A 1 99 ? -4.857 1.916 6.625 1.00 61.59 99 ALA A C 1
ATOM 745 O O . ALA A 1 99 ? -5.594 2.819 6.235 1.00 61.59 99 ALA A O 1
ATOM 746 N N . PRO A 1 100 ? -5.267 0.634 6.659 1.00 60.12 100 PRO A N 1
ATOM 747 C CA . PRO A 1 100 ? -6.495 0.171 6.013 1.00 60.12 100 PRO A CA 1
ATOM 748 C C . PRO A 1 100 ? -7.761 0.766 6.648 1.00 60.12 100 PRO A C 1
ATOM 750 O O . PRO A 1 100 ? -8.772 0.994 5.985 1.00 60.12 100 PRO A O 1
ATOM 753 N N . ALA A 1 101 ? -7.674 1.011 7.952 1.00 70.31 101 ALA A N 1
ATOM 754 C CA . ALA A 1 101 ? -8.599 1.776 8.756 1.00 70.31 101 ALA A CA 1
ATOM 755 C C . ALA A 1 101 ? -7.769 2.465 9.841 1.00 70.31 101 ALA A C 1
ATOM 757 O O . ALA A 1 101 ? -6.924 1.830 10.472 1.00 70.31 101 ALA A O 1
ATOM 758 N N . THR A 1 102 ? -7.985 3.757 10.044 1.00 75.62 102 THR A N 1
ATOM 759 C CA . THR A 1 102 ? -7.336 4.507 11.117 1.00 75.62 102 THR A CA 1
ATOM 760 C C . THR A 1 102 ? -8.158 4.419 12.394 1.00 75.62 102 THR A C 1
ATOM 762 O O . THR A 1 102 ? -9.390 4.332 12.364 1.00 75.62 102 THR A O 1
ATOM 765 N N . LEU A 1 103 ? -7.469 4.449 13.535 1.00 84.50 103 LEU A N 1
ATOM 766 C CA . LEU A 1 103 ? -8.126 4.636 14.820 1.00 84.50 103 LEU A CA 1
ATOM 767 C C . LEU A 1 103 ? -8.943 5.943 14.770 1.00 84.50 103 LEU A C 1
ATOM 769 O O . LEU A 1 103 ? -8.420 6.958 14.294 1.00 84.50 103 LEU A O 1
ATOM 773 N N . PRO A 1 104 ? -10.203 5.957 15.245 1.00 88.81 104 PRO A N 1
ATOM 774 C CA . PRO A 1 104 ? -10.945 7.201 15.382 1.00 88.81 104 PRO A CA 1
ATOM 775 C C . PRO A 1 104 ? -10.177 8.207 16.254 1.00 88.81 104 PRO A C 1
ATOM 777 O O . PRO A 1 104 ? -9.431 7.784 17.141 1.00 88.81 104 PRO A O 1
ATOM 780 N N . PRO A 1 105 ? -10.368 9.527 16.063 1.00 90.50 105 PRO A N 1
ATOM 781 C CA . PRO A 1 105 ? -9.699 10.534 16.882 1.00 90.50 105 PRO A CA 1
ATOM 782 C C . PRO A 1 105 ? -9.863 10.234 18.373 1.00 90.50 105 PRO A C 1
ATOM 784 O O . PRO A 1 105 ? -10.971 9.924 18.821 1.00 90.50 105 PRO A O 1
ATOM 787 N N . MET A 1 106 ? -8.776 10.306 19.142 1.00 93.56 106 MET A N 1
ATOM 788 C CA . MET A 1 106 ? -8.851 10.127 20.591 1.00 93.56 106 MET A CA 1
ATOM 789 C C . MET A 1 106 ? -9.640 11.292 21.207 1.00 93.56 106 MET A C 1
ATOM 791 O O . MET A 1 106 ? -9.466 12.439 20.790 1.00 93.56 106 MET A O 1
ATOM 795 N N . PRO A 1 107 ? -10.524 11.039 22.183 1.00 94.00 107 PRO A N 1
ATOM 796 C CA . PRO A 1 107 ? -11.142 12.117 22.939 1.00 94.00 107 PRO A CA 1
ATOM 797 C C . PRO A 1 107 ? -10.088 12.819 23.800 1.00 94.00 107 PRO A C 1
ATOM 799 O O . PRO A 1 107 ? -9.252 12.175 24.418 1.00 94.00 107 PRO A O 1
ATOM 802 N N . ASN A 1 108 ? -10.170 14.144 23.894 1.00 91.38 108 ASN A N 1
ATOM 803 C CA . ASN A 1 108 ? -9.200 14.935 24.664 1.00 91.38 108 ASN A CA 1
ATOM 804 C C . ASN A 1 108 ? -9.620 15.148 26.128 1.00 91.38 108 ASN A C 1
ATOM 806 O O . ASN A 1 108 ? -8.837 15.636 26.938 1.00 91.38 108 ASN A O 1
ATOM 810 N N . ALA A 1 109 ? -10.879 14.852 26.465 1.00 94.19 109 ALA A N 1
ATOM 811 C CA . ALA A 1 109 ? -11.407 15.049 27.809 1.00 94.19 109 ALA A CA 1
ATOM 812 C C . ALA A 1 109 ? -11.042 13.863 28.725 1.00 94.19 109 ALA A C 1
ATOM 814 O O . ALA A 1 109 ? -11.060 12.728 28.248 1.00 94.19 109 ALA A O 1
ATOM 815 N N . PRO A 1 110 ? -10.751 14.090 30.020 1.00 91.94 110 PRO A N 1
ATOM 816 C CA . PRO A 1 110 ? -10.033 13.122 30.852 1.00 91.94 110 PRO A CA 1
ATOM 817 C C . PRO A 1 110 ? -10.717 11.758 30.981 1.00 91.94 110 PRO A C 1
ATOM 819 O O . PRO A 1 110 ? -10.078 10.722 30.819 1.00 91.94 110 PRO A O 1
ATOM 822 N N . GLU A 1 111 ? -12.018 11.730 31.268 1.00 93.88 111 GLU A N 1
ATOM 823 C CA . GLU A 1 111 ? -12.741 10.485 31.512 1.00 93.88 111 GLU A CA 1
ATOM 824 C C . GLU A 1 111 ? -12.953 9.700 30.216 1.00 93.88 111 GLU A C 1
ATOM 826 O O . GLU A 1 111 ? -12.732 8.492 30.191 1.00 93.88 111 GLU A O 1
ATOM 831 N N . ALA A 1 112 ? -13.316 10.374 29.122 1.00 95.94 112 ALA A N 1
ATOM 832 C CA . ALA A 1 112 ? -13.411 9.735 27.811 1.00 95.94 112 ALA A CA 1
ATOM 833 C C . ALA A 1 112 ? -12.048 9.251 27.287 1.00 95.94 112 ALA A C 1
ATOM 835 O O . ALA A 1 112 ? -11.996 8.177 26.693 1.00 95.94 112 ALA A O 1
ATOM 836 N N . LEU A 1 113 ? -10.957 9.989 27.532 1.00 96.75 113 LEU A N 1
ATOM 837 C CA . LEU A 1 113 ? -9.595 9.582 27.166 1.00 96.75 113 LEU A CA 1
ATOM 838 C C . LEU A 1 113 ? -9.206 8.285 27.872 1.00 96.75 113 LEU A C 1
ATOM 840 O O . LEU A 1 113 ? -8.827 7.328 27.208 1.00 96.75 113 LEU A O 1
ATOM 844 N N . ARG A 1 114 ? -9.423 8.200 29.188 1.00 95.19 114 ARG A N 1
ATOM 845 C CA . ARG A 1 114 ? -9.149 6.979 29.963 1.00 95.19 114 ARG A CA 1
ATOM 846 C C . ARG A 1 114 ? -9.965 5.778 29.484 1.00 95.19 114 ARG A C 1
ATOM 848 O O . ARG A 1 114 ? -9.454 4.663 29.432 1.00 95.19 114 ARG A O 1
ATOM 855 N N . VAL A 1 115 ? -11.237 5.993 29.133 1.00 96.81 115 VAL A N 1
ATOM 856 C CA . VAL A 1 115 ? -12.079 4.945 28.527 1.00 96.81 115 VAL A CA 1
ATOM 857 C C . VAL A 1 115 ? -11.508 4.511 27.177 1.00 96.81 115 VAL A C 1
ATOM 859 O O . VA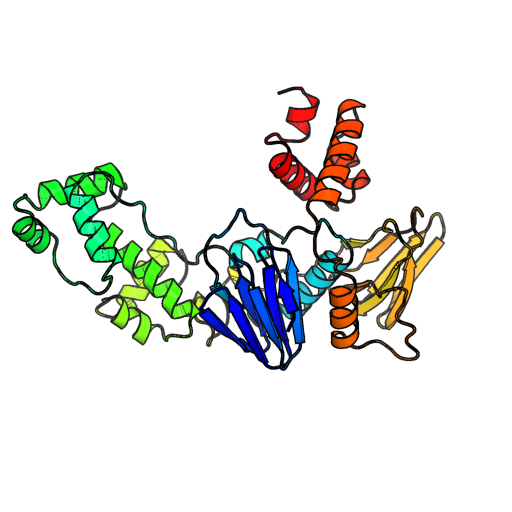L A 1 115 ? -11.411 3.316 26.912 1.00 96.81 115 VAL A O 1
ATOM 862 N N . ALA A 1 116 ? -11.136 5.468 26.327 1.00 96.00 116 ALA A N 1
ATOM 863 C CA . ALA A 1 116 ? -10.565 5.202 25.014 1.00 96.00 116 ALA A CA 1
ATOM 864 C C . ALA A 1 116 ? -9.245 4.421 25.111 1.00 96.00 116 ALA A C 1
ATOM 866 O O . ALA A 1 116 ? -9.087 3.435 24.402 1.00 96.00 116 ALA A O 1
ATOM 867 N N . GLU A 1 117 ? -8.346 4.793 26.024 1.00 94.38 117 GLU A N 1
ATOM 868 C CA . GLU A 1 117 ? -7.086 4.083 26.288 1.00 94.38 117 GLU A CA 1
ATOM 869 C C . GLU A 1 117 ? -7.334 2.623 26.687 1.00 94.38 117 GLU A C 1
ATOM 871 O O . GLU A 1 117 ? -6.797 1.723 26.046 1.00 94.38 117 GLU A O 1
ATOM 876 N N . CYS A 1 118 ? -8.237 2.367 27.646 1.00 93.56 118 CYS A N 1
ATOM 877 C CA . CYS A 1 118 ? -8.619 0.998 28.028 1.00 93.56 118 CYS A CA 1
ATOM 878 C C . CYS A 1 118 ? -9.136 0.177 26.831 1.00 93.56 118 CYS A C 1
ATOM 880 O O . CYS A 1 118 ? -8.836 -1.009 26.705 1.00 93.56 118 CYS A O 1
ATOM 882 N N . LEU A 1 119 ? -9.923 0.801 25.949 1.00 93.06 119 LEU A N 1
ATOM 883 C CA . LEU A 1 119 ? -10.488 0.143 24.770 1.00 93.06 119 LEU A CA 1
ATOM 884 C C . LEU A 1 119 ? -9.470 -0.068 23.641 1.00 93.06 119 LEU A C 1
ATOM 886 O O . LEU A 1 119 ? -9.647 -0.994 22.854 1.00 93.06 119 LEU A O 1
ATOM 890 N N . VAL A 1 120 ? -8.432 0.765 23.532 1.00 90.00 120 VAL A N 1
ATOM 891 C CA . VAL A 1 120 ? -7.322 0.545 22.588 1.00 90.00 120 VAL A CA 1
ATOM 892 C C . VAL A 1 120 ? -6.423 -0.580 23.089 1.00 90.00 120 VAL A C 1
ATOM 894 O O . VAL A 1 120 ? -6.059 -1.453 22.307 1.00 90.00 120 VAL A O 1
ATOM 897 N N . GLU A 1 121 ? -6.119 -0.601 24.390 1.00 86.50 121 GLU A N 1
ATOM 898 C CA . GLU A 1 121 ? -5.348 -1.677 25.024 1.00 86.50 121 GLU A CA 1
ATOM 899 C C . GLU A 1 121 ? -6.052 -3.035 24.905 1.00 86.50 121 GLU A C 1
ATOM 901 O O . GLU A 1 121 ? -5.404 -4.058 24.684 1.00 86.50 121 GLU A O 1
ATOM 906 N N . ASN A 1 122 ? -7.385 -3.057 25.016 1.00 89.06 122 ASN A N 1
ATOM 907 C CA . ASN A 1 122 ? -8.191 -4.262 24.858 1.00 89.06 122 ASN A CA 1
ATOM 908 C C . ASN A 1 122 ? -9.455 -3.999 24.028 1.00 89.06 122 ASN A C 1
ATOM 910 O O . ASN A 1 122 ? -10.549 -3.779 24.554 1.00 89.06 122 ASN A O 1
ATOM 914 N N . THR A 1 123 ? -9.332 -4.112 22.706 1.00 90.94 123 THR A N 1
ATOM 915 C CA . THR A 1 123 ? -10.458 -3.889 21.778 1.00 90.94 123 THR A CA 1
ATOM 916 C C . THR A 1 123 ? -11.619 -4.872 21.968 1.00 90.94 123 THR A C 1
ATOM 918 O O . THR A 1 123 ? -12.775 -4.542 21.666 1.00 90.94 123 THR A O 1
ATOM 921 N N . ALA A 1 124 ? -11.348 -6.054 22.534 1.00 89.50 124 ALA A N 1
ATOM 922 C CA . ALA A 1 124 ? -12.353 -7.064 22.841 1.00 89.50 124 ALA A CA 1
ATOM 923 C C . ALA A 1 124 ? -13.210 -6.734 24.074 1.00 89.50 124 ALA A C 1
ATOM 925 O O . ALA A 1 124 ? -14.257 -7.366 24.251 1.00 89.50 124 ALA A O 1
ATOM 926 N N . ASP A 1 125 ? -12.813 -5.748 24.892 1.00 91.00 125 ASP A N 1
ATOM 927 C CA . ASP A 1 125 ? -13.509 -5.368 26.123 1.00 91.00 125 ASP A CA 1
ATOM 928 C C . ASP A 1 125 ? -14.993 -5.081 25.842 1.00 91.00 125 ASP A C 1
ATOM 930 O O . ASP A 1 125 ? -15.357 -4.326 24.930 1.00 91.00 125 ASP A O 1
ATOM 934 N N . GLN A 1 126 ? -15.863 -5.756 26.599 1.00 92.81 126 GLN A N 1
ATOM 935 C CA . GLN A 1 126 ? -17.312 -5.656 26.467 1.00 92.81 126 GLN A CA 1
ATOM 936 C C . GLN A 1 126 ? -17.950 -4.649 27.421 1.00 92.81 126 GLN A C 1
ATOM 938 O O . GLN A 1 126 ? -19.149 -4.403 27.293 1.00 92.81 126 GLN A O 1
ATOM 943 N N . THR A 1 127 ? -17.169 -4.028 28.307 1.00 94.38 127 THR A N 1
ATOM 944 C CA . THR A 1 127 ? -17.645 -3.118 29.351 1.00 94.38 127 THR A CA 1
ATOM 945 C C . THR A 1 127 ? -18.559 -2.038 28.754 1.00 94.38 127 THR A C 1
ATOM 947 O O . THR A 1 127 ? -18.148 -1.311 27.838 1.00 94.38 127 THR A O 1
ATOM 950 N N . PRO A 1 128 ? -19.829 -1.954 29.195 1.00 95.81 128 PRO A N 1
ATOM 951 C CA . PRO A 1 128 ? -20.745 -0.922 28.733 1.00 95.81 128 PRO A CA 1
ATOM 952 C C . PRO A 1 128 ? -20.340 0.441 29.302 1.00 95.81 128 PRO A C 1
ATOM 954 O O . PRO A 1 128 ? -19.542 0.535 30.237 1.00 95.81 128 PRO A O 1
ATOM 957 N N . LEU A 1 129 ? -20.906 1.514 28.752 1.00 95.56 129 LEU A N 1
ATOM 958 C CA . LEU A 1 129 ? -20.575 2.873 29.180 1.00 95.56 129 LEU A CA 1
ATOM 959 C C . LEU A 1 129 ? -20.872 3.094 30.671 1.00 95.56 129 LEU A C 1
ATOM 961 O O . LEU A 1 129 ? -20.124 3.786 31.354 1.00 95.56 129 LEU A O 1
ATOM 965 N N . GLU A 1 130 ? -21.937 2.474 31.172 1.00 96.88 130 GLU A N 1
ATOM 966 C CA . GLU A 1 130 ? -22.349 2.478 32.575 1.00 96.88 130 GLU A CA 1
ATOM 967 C C . GLU A 1 130 ? -21.292 1.826 33.473 1.00 96.88 130 GLU A C 1
ATOM 969 O O . GLU A 1 130 ? -20.960 2.376 34.517 1.00 96.88 130 GLU A O 1
ATOM 974 N N . GLY A 1 131 ? -20.684 0.722 33.031 1.00 96.81 131 GLY A N 1
ATOM 975 C CA . GLY A 1 131 ? -19.616 0.056 33.780 1.00 96.81 131 GLY A CA 1
ATOM 976 C C . GLY A 1 131 ? -18.357 0.919 33.885 1.00 96.81 131 GLY A C 1
ATOM 977 O O . GLY A 1 131 ? -17.733 0.996 34.941 1.00 96.81 131 GLY A O 1
ATOM 978 N N . PHE A 1 132 ? -18.008 1.642 32.816 1.00 96.69 132 PHE A N 1
ATOM 979 C CA . PHE A 1 132 ? -16.931 2.635 32.875 1.00 96.69 132 PHE A CA 1
ATOM 980 C C . PHE A 1 132 ? -17.285 3.829 33.767 1.00 96.69 132 PHE A C 1
ATOM 982 O O . PHE A 1 132 ? -16.434 4.322 34.504 1.00 96.69 132 PHE A O 1
ATOM 989 N N . ALA A 1 133 ? -18.536 4.282 33.718 1.00 95.88 133 ALA A N 1
ATOM 990 C CA . ALA A 1 133 ? -19.042 5.375 34.536 1.00 95.88 133 ALA A CA 1
ATOM 991 C C . ALA A 1 133 ? -18.939 5.046 36.036 1.00 95.88 133 ALA A C 1
ATOM 993 O O . ALA A 1 133 ? -18.379 5.833 36.800 1.00 95.88 133 ALA A O 1
ATOM 994 N N . GLU A 1 134 ? -19.368 3.846 36.431 1.00 96.12 134 GLU A N 1
ATOM 995 C CA . GLU A 1 134 ? -19.213 3.320 37.790 1.00 96.12 134 GLU A CA 1
ATOM 996 C C . GLU A 1 134 ? -17.738 3.208 38.189 1.00 96.12 134 GLU A C 1
ATOM 998 O O . GLU A 1 134 ? -17.338 3.717 39.237 1.00 96.12 134 GLU A O 1
ATOM 1003 N N . ARG A 1 135 ? -16.900 2.620 37.323 1.00 93.94 135 ARG A N 1
ATOM 1004 C CA . ARG A 1 135 ? -15.460 2.441 37.571 1.00 93.94 135 ARG A CA 1
ATOM 1005 C C . ARG A 1 135 ? -14.720 3.763 37.793 1.00 93.94 135 ARG A C 1
ATOM 1007 O O . ARG A 1 135 ? -13.744 3.795 38.541 1.00 93.94 135 ARG A O 1
ATOM 1014 N N . PHE A 1 136 ? -15.151 4.836 37.135 1.00 92.38 136 PHE A N 1
ATOM 1015 C CA . PHE A 1 136 ? -14.504 6.147 37.202 1.00 92.38 136 PHE A CA 1
ATOM 1016 C C . PHE A 1 136 ? -15.246 7.168 38.073 1.00 92.38 136 PHE A C 1
ATOM 1018 O O . PHE A 1 136 ? -14.781 8.300 38.188 1.00 92.38 136 PHE A O 1
ATOM 1025 N N . GLY A 1 137 ? -16.353 6.785 38.719 1.00 93.50 137 GLY A N 1
ATOM 1026 C CA . GLY A 1 137 ? -17.097 7.653 39.636 1.00 93.50 137 GLY A CA 1
ATOM 1027 C C . GLY A 1 137 ? -17.790 8.840 38.958 1.00 93.50 137 GLY A C 1
ATOM 1028 O O . GLY A 1 137 ? -17.935 9.899 39.566 1.00 93.50 137 GLY A O 1
ATOM 1029 N N . VAL A 1 138 ? -18.210 8.690 37.698 1.00 95.06 138 VAL A N 1
ATOM 1030 C CA . VAL A 1 138 ? -18.891 9.739 36.916 1.00 95.06 138 VAL A CA 1
ATOM 1031 C C . VAL A 1 138 ? -20.186 9.217 36.299 1.00 95.06 138 VAL A C 1
ATOM 1033 O O . VAL A 1 138 ? -20.450 8.024 36.306 1.00 95.06 138 VAL A O 1
ATOM 1036 N N . SER A 1 139 ? -21.024 10.101 35.747 1.00 96.62 139 SER A N 1
ATOM 1037 C CA . SER A 1 139 ? -22.225 9.664 35.020 1.00 96.62 139 SER A CA 1
ATOM 1038 C C . SER A 1 139 ? -21.890 9.206 33.594 1.00 96.62 139 SER A C 1
ATOM 1040 O O . SER A 1 139 ? -21.047 9.815 32.928 1.00 96.62 139 SER A O 1
ATOM 1042 N N . SER A 1 140 ? -22.612 8.208 33.070 1.00 96.88 140 SER A N 1
ATOM 1043 C CA . SER A 1 140 ? -22.489 7.776 31.665 1.00 96.88 140 SER A CA 1
ATOM 1044 C C . SER A 1 140 ? -22.748 8.931 30.691 1.00 96.88 140 SER A C 1
ATOM 1046 O O . SER A 1 140 ? -22.051 9.079 29.688 1.00 96.88 140 SER A O 1
ATOM 1048 N N . ARG A 1 141 ? -23.672 9.839 31.036 1.00 96.56 141 ARG A N 1
ATOM 1049 C CA . ARG A 1 141 ? -23.943 11.079 30.290 1.00 96.56 141 ARG A CA 1
ATOM 1050 C C . ARG A 1 141 ? -22.712 11.982 30.182 1.00 96.56 141 ARG A C 1
ATOM 1052 O O . ARG A 1 141 ? -22.512 12.600 29.135 1.00 96.56 141 ARG A O 1
ATOM 1059 N N . THR A 1 142 ? -21.902 12.072 31.237 1.00 96.19 142 THR A N 1
ATOM 1060 C CA . THR A 1 142 ? -20.660 12.859 31.237 1.00 96.19 142 THR A CA 1
ATOM 1061 C C . THR A 1 142 ? -19.677 12.288 30.222 1.00 96.19 142 THR A C 1
ATOM 1063 O O . THR A 1 142 ? -19.226 13.026 29.347 1.00 96.19 142 THR A O 1
ATOM 1066 N N . ILE A 1 143 ? -19.413 10.980 30.288 1.00 96.94 143 ILE A N 1
ATOM 1067 C CA . ILE A 1 143 ? -18.484 10.296 29.378 1.00 96.94 143 ILE A CA 1
ATOM 1068 C C . ILE A 1 143 ? -18.990 10.381 27.930 1.00 96.94 143 ILE A C 1
ATOM 1070 O O . ILE A 1 143 ? -18.245 10.760 27.029 1.00 96.94 143 ILE A O 1
ATOM 1074 N N . GLN A 1 144 ? -20.281 10.124 27.698 1.00 97.38 144 GLN A N 1
ATOM 1075 C CA . GLN A 1 144 ? -20.901 10.216 26.373 1.00 97.38 144 GLN A CA 1
ATOM 1076 C C . GLN A 1 144 ? -20.720 11.604 25.745 1.00 97.38 144 GLN A C 1
ATOM 1078 O O . GLN A 1 144 ? -20.353 11.720 24.576 1.00 97.38 144 GLN A O 1
ATOM 1083 N N . ARG A 1 145 ? -20.981 12.667 26.518 1.00 96.38 145 ARG A N 1
ATOM 1084 C CA . ARG A 1 145 ? -20.817 14.049 26.051 1.00 96.38 145 ARG A CA 1
ATOM 1085 C C . ARG A 1 145 ? -19.362 14.343 25.698 1.00 96.38 145 ARG A C 1
ATOM 1087 O O . ARG A 1 145 ? -19.125 15.013 24.701 1.00 96.38 145 ARG A O 1
ATOM 1094 N N . GLN A 1 146 ? -18.420 13.840 26.491 1.00 96.62 146 GLN A N 1
ATOM 1095 C CA . GLN A 1 146 ? -16.990 14.023 26.262 1.00 96.62 146 GLN A CA 1
ATOM 1096 C C . GLN A 1 146 ? -16.488 13.325 24.992 1.00 96.62 146 GLN A C 1
ATOM 1098 O O . GLN A 1 146 ? -15.716 13.927 24.246 1.00 96.62 146 GLN A O 1
ATOM 1103 N N . PHE A 1 147 ? -16.966 12.108 24.702 1.00 97.38 147 PHE A N 1
ATOM 1104 C CA . PHE A 1 147 ? -16.694 11.444 23.422 1.00 97.38 147 PHE A CA 1
ATOM 1105 C C . PHE A 1 147 ? -17.175 12.298 22.249 1.00 97.38 147 PHE A C 1
ATOM 1107 O O . PHE A 1 147 ? -16.391 12.597 21.348 1.00 97.38 147 PHE A O 1
ATOM 1114 N N . ILE A 1 148 ? -18.427 12.766 22.294 1.00 96.69 148 ILE A N 1
ATOM 1115 C CA . ILE A 1 148 ? -18.998 13.573 21.208 1.00 96.69 148 ILE A CA 1
ATOM 1116 C C . ILE A 1 148 ? -18.244 14.896 21.056 1.00 96.69 148 ILE A C 1
ATOM 1118 O O . ILE A 1 148 ? -17.890 15.262 19.940 1.00 96.69 148 ILE A O 1
ATOM 1122 N N . SER A 1 149 ? -17.959 15.610 22.148 1.00 94.56 149 SER A N 1
ATOM 1123 C CA . SER A 1 149 ? -17.274 16.905 22.065 1.00 94.56 149 SER A CA 1
ATOM 1124 C C . SER A 1 149 ? -15.822 16.787 21.604 1.00 94.56 149 SER A C 1
ATOM 1126 O O . SER A 1 149 ? -15.323 17.702 20.960 1.00 94.56 149 SER A O 1
ATOM 1128 N N . GLY A 1 150 ? -15.137 15.694 21.958 1.00 91.12 150 GLY A N 1
ATOM 1129 C CA . GLY A 1 150 ? -13.732 15.484 21.606 1.00 91.12 150 GLY A CA 1
ATOM 1130 C C . GLY A 1 150 ? -13.522 14.876 20.220 1.00 91.12 150 GLY A C 1
ATOM 1131 O O . GLY A 1 150 ? -12.510 15.155 19.591 1.00 91.12 150 GLY A O 1
ATOM 1132 N N . THR A 1 151 ? -14.461 14.052 19.746 1.00 93.44 151 THR A N 1
ATOM 1133 C CA . THR A 1 151 ? -14.256 13.201 18.556 1.00 93.44 151 THR A CA 1
ATOM 1134 C C . THR A 1 151 ? -15.347 13.346 17.497 1.00 93.44 151 THR A C 1
ATOM 1136 O O . THR A 1 151 ? -15.193 12.854 16.383 1.00 93.44 151 THR A O 1
ATOM 1139 N N . GLY A 1 152 ? -16.476 13.976 17.833 1.00 95.19 152 GLY A N 1
ATOM 1140 C CA . GLY A 1 152 ? -17.686 13.983 17.006 1.00 95.19 152 GLY A CA 1
ATOM 1141 C C . GLY A 1 152 ? -18.470 12.664 17.021 1.00 95.19 152 GLY A C 1
ATOM 1142 O O . GLY A 1 152 ? -19.530 12.584 16.403 1.00 95.19 152 GLY A O 1
ATOM 1143 N N . LEU A 1 153 ? -17.995 11.634 17.730 1.00 95.44 153 LEU A N 1
ATOM 1144 C CA . LEU A 1 153 ? -18.583 10.295 17.750 1.00 95.44 153 LEU A CA 1
ATOM 1145 C C . LEU A 1 153 ? -19.217 9.971 19.106 1.00 95.44 153 LEU A C 1
ATOM 1147 O O . LEU A 1 153 ? -18.789 10.444 20.157 1.00 95.44 153 LEU A O 1
ATOM 1151 N N . SER A 1 154 ? -20.247 9.124 19.090 1.00 96.94 154 SER A N 1
ATOM 1152 C CA . SER A 1 154 ? -20.765 8.504 20.315 1.00 96.94 154 SER A CA 1
ATOM 1153 C C . SER A 1 154 ? -19.762 7.483 20.866 1.00 96.94 154 SER A C 1
ATOM 1155 O O . SER A 1 154 ? -18.968 6.948 20.097 1.00 96.94 154 SER A O 1
ATOM 1157 N N . PHE A 1 155 ? -19.841 7.128 22.155 1.00 96.50 155 PHE A N 1
ATOM 1158 C CA . PHE A 1 155 ? -19.018 6.048 22.725 1.00 96.50 155 PHE A CA 1
ATOM 1159 C C . PHE A 1 155 ? -19.104 4.748 21.907 1.00 96.50 155 PHE A C 1
ATOM 1161 O O . PHE A 1 155 ? -18.089 4.133 21.594 1.00 96.50 155 PHE A O 1
ATOM 1168 N N . SER A 1 156 ? -20.322 4.344 21.528 1.00 95.25 156 SER A N 1
ATOM 1169 C CA . SER A 1 156 ? -20.544 3.103 20.774 1.00 95.25 156 SER A CA 1
ATOM 1170 C C . SER A 1 156 ? -19.947 3.164 19.368 1.00 95.25 156 SER A C 1
ATOM 1172 O O . SER A 1 156 ? -19.340 2.193 18.924 1.00 95.25 156 SER A O 1
ATOM 1174 N N . GLU A 1 157 ? -20.088 4.302 18.684 1.00 95.25 157 GLU A N 1
ATOM 1175 C CA . GLU A 1 157 ? -19.527 4.505 17.343 1.00 95.25 157 GLU A CA 1
ATOM 1176 C C . GLU A 1 157 ? -17.996 4.573 17.384 1.00 95.25 157 GLU A C 1
ATOM 1178 O O . GLU A 1 157 ? -17.322 3.956 16.565 1.00 95.25 157 GLU A O 1
ATOM 1183 N N . TRP A 1 158 ? -17.439 5.270 18.375 1.00 96.56 158 TRP A N 1
ATOM 1184 C CA . TRP A 1 158 ? -15.998 5.349 18.584 1.00 96.56 158 TRP A CA 1
ATOM 1185 C C . TRP A 1 158 ? -15.407 3.960 18.867 1.00 96.56 158 TRP A C 1
ATOM 1187 O O . TRP A 1 158 ? -14.452 3.543 18.212 1.00 96.56 158 TRP A O 1
ATOM 1197 N N . ARG A 1 159 ? -16.036 3.185 19.763 1.00 96.81 159 ARG A N 1
ATOM 1198 C CA . ARG A 1 159 ? -15.626 1.807 20.074 1.00 96.81 159 ARG A CA 1
ATOM 1199 C C . ARG A 1 159 ? -15.736 0.889 18.856 1.00 96.81 159 ARG A C 1
ATOM 1201 O O . ARG A 1 159 ? -14.854 0.061 18.640 1.00 96.81 159 ARG A O 1
ATOM 1208 N N . ALA A 1 160 ? -16.789 1.024 18.049 1.00 95.25 160 ALA A N 1
ATOM 1209 C CA . ALA A 1 160 ? -16.919 0.273 16.803 1.00 95.25 160 ALA A CA 1
ATOM 1210 C C . ALA A 1 160 ? -15.781 0.603 15.823 1.00 95.25 160 ALA A C 1
ATOM 1212 O O . ALA A 1 160 ? -15.184 -0.317 15.267 1.00 95.25 160 ALA A O 1
ATOM 1213 N N . GLY A 1 161 ? -15.432 1.883 15.673 1.00 93.25 161 GLY A N 1
ATOM 1214 C CA . GLY A 1 161 ? -14.316 2.320 14.836 1.00 93.25 161 GLY A CA 1
ATOM 1215 C C . GLY A 1 161 ? -12.964 1.792 15.319 1.00 93.25 161 GLY A C 1
ATOM 1216 O O . GLY A 1 161 ? -12.198 1.267 14.514 1.00 93.25 161 GLY A O 1
ATOM 1217 N N . ALA A 1 162 ? -12.699 1.829 16.628 1.00 92.50 162 ALA A N 1
ATOM 1218 C CA . ALA A 1 162 ? -11.472 1.272 17.205 1.00 92.50 162 ALA A CA 1
ATOM 1219 C C . ALA A 1 162 ? -11.340 -0.240 16.945 1.00 92.50 162 ALA A C 1
ATOM 1221 O O . ALA A 1 162 ? -10.281 -0.726 16.549 1.00 92.50 162 ALA A O 1
ATOM 1222 N N . ARG A 1 163 ? -12.444 -0.985 17.069 1.00 94.81 163 ARG A N 1
ATOM 1223 C CA . ARG A 1 163 ? -12.486 -2.414 16.728 1.00 94.81 163 ARG A CA 1
ATOM 1224 C C . ARG A 1 163 ? -12.294 -2.674 15.241 1.00 94.81 163 ARG A C 1
ATOM 1226 O O . ARG A 1 163 ? -11.674 -3.668 14.882 1.00 94.81 163 ARG A O 1
ATOM 1233 N N . VAL A 1 164 ? -12.828 -1.813 14.372 1.00 92.06 164 VAL A N 1
ATOM 1234 C CA . VAL A 1 164 ? -12.608 -1.911 12.922 1.00 92.06 164 VAL A CA 1
ATOM 1235 C C . VAL A 1 164 ? -11.138 -1.683 12.577 1.00 92.06 164 VAL A C 1
ATOM 1237 O O . VAL A 1 164 ? -10.609 -2.451 11.779 1.00 92.06 164 VAL A O 1
ATOM 1240 N N . ALA A 1 165 ? -10.475 -0.702 13.198 1.00 86.19 165 ALA A N 1
ATOM 1241 C CA . ALA A 1 165 ? -9.045 -0.460 13.009 1.00 86.19 165 ALA A CA 1
ATOM 1242 C C . ALA A 1 165 ? -8.213 -1.706 13.362 1.00 86.19 165 ALA A C 1
ATOM 1244 O O . ALA A 1 165 ? -7.501 -2.230 12.507 1.00 86.19 165 ALA A O 1
ATOM 1245 N N . ALA A 1 166 ? -8.415 -2.271 14.556 1.00 84.94 166 ALA A N 1
ATOM 1246 C CA . ALA A 1 166 ? -7.736 -3.503 14.966 1.00 84.94 166 ALA A CA 1
ATOM 1247 C C . ALA A 1 166 ? -8.101 -4.715 14.086 1.00 84.94 166 ALA A C 1
ATOM 1249 O O . ALA A 1 166 ? -7.251 -5.539 13.754 1.00 84.94 166 ALA A O 1
ATOM 1250 N N . ALA A 1 167 ? -9.362 -4.830 13.654 1.00 87.81 167 ALA A N 1
ATOM 1251 C CA . ALA A 1 167 ? -9.776 -5.917 12.772 1.00 87.81 167 ALA A CA 1
ATOM 1252 C C . ALA A 1 167 ? -9.079 -5.811 11.415 1.00 87.81 167 ALA A C 1
ATOM 1254 O O . ALA A 1 167 ? -8.679 -6.827 10.860 1.00 87.81 167 ALA A O 1
ATOM 1255 N N . ALA A 1 168 ? -8.919 -4.602 10.879 1.00 80.12 168 ALA A N 1
ATOM 1256 C CA . ALA A 1 168 ? -8.250 -4.381 9.607 1.00 80.12 168 ALA A CA 1
ATOM 1257 C C . ALA A 1 168 ? -6.771 -4.806 9.651 1.00 80.12 168 ALA A C 1
ATOM 1259 O O . ALA A 1 168 ? -6.282 -5.397 8.687 1.00 80.12 168 ALA A O 1
ATOM 1260 N N . GLU A 1 169 ? -6.089 -4.591 10.780 1.00 75.06 169 GLU A N 1
ATOM 1261 C CA . GLU A 1 169 ? -4.736 -5.110 11.015 1.00 75.06 169 GLU A CA 1
ATOM 1262 C C . GLU A 1 169 ? -4.712 -6.642 11.019 1.00 75.06 169 GLU A C 1
ATOM 1264 O O . GLU A 1 169 ? -3.943 -7.242 10.268 1.00 75.06 169 GLU A O 1
ATOM 1269 N N . LEU A 1 170 ? -5.607 -7.292 11.770 1.00 76.69 170 LEU A N 1
ATOM 1270 C CA . LEU A 1 170 ? -5.699 -8.757 11.800 1.00 76.69 170 LEU A CA 1
ATOM 1271 C C . LEU A 1 170 ? -5.986 -9.344 10.409 1.00 76.69 170 LEU A C 1
ATOM 1273 O O . LEU A 1 170 ? -5.356 -10.311 9.990 1.00 76.69 170 LEU A O 1
ATOM 1277 N N . LEU A 1 171 ? -6.905 -8.749 9.652 1.00 77.06 171 LEU A N 1
ATOM 1278 C CA . LEU A 1 171 ? -7.221 -9.205 8.294 1.00 77.06 171 LEU A CA 1
ATOM 1279 C C . LEU A 1 171 ? -5.997 -9.094 7.370 1.00 77.06 171 LEU A C 1
ATOM 1281 O O . LEU A 1 171 ? -5.734 -10.012 6.589 1.00 77.06 171 LEU A O 1
ATOM 1285 N N . SER A 1 172 ? -5.197 -8.032 7.528 1.00 67.94 172 SER A N 1
ATOM 1286 C CA . SER A 1 172 ? -3.932 -7.865 6.799 1.00 67.94 172 SER A CA 1
ATOM 1287 C C . SER A 1 172 ? -2.856 -8.889 7.191 1.00 67.94 172 SER A C 1
ATOM 1289 O O . SER A 1 172 ? -1.901 -9.105 6.448 1.00 67.94 172 SER A O 1
ATOM 1291 N N . MET A 1 173 ? -3.015 -9.554 8.337 1.00 65.81 173 MET A N 1
ATOM 1292 C CA . MET A 1 173 ? -2.163 -10.650 8.807 1.00 65.81 173 MET A CA 1
ATOM 1293 C C . MET A 1 173 ? -2.745 -12.037 8.476 1.00 65.81 173 MET A C 1
ATOM 1295 O O . MET A 1 173 ? -2.404 -13.010 9.141 1.00 65.81 173 MET A O 1
ATOM 1299 N N . ASP A 1 174 ? -3.612 -12.142 7.462 1.00 66.94 174 ASP A N 1
ATOM 1300 C CA . ASP A 1 174 ? -4.240 -13.394 7.004 1.00 66.94 174 ASP A CA 1
ATOM 1301 C C . ASP A 1 174 ? -5.258 -14.025 7.983 1.00 66.94 174 ASP A C 1
ATOM 1303 O O . ASP A 1 174 ? -5.751 -15.132 7.737 1.00 66.94 174 ASP A O 1
ATOM 1307 N N . PHE A 1 175 ? -5.652 -13.348 9.070 1.00 71.50 175 PHE A N 1
ATOM 1308 C CA . PHE A 1 175 ? -6.725 -13.870 9.920 1.00 71.50 175 PHE A CA 1
ATOM 1309 C C . PHE A 1 175 ? -8.059 -13.877 9.158 1.00 71.50 175 PHE A C 1
ATOM 1311 O O . PHE A 1 175 ? -8.414 -12.925 8.462 1.00 71.50 175 PHE A O 1
ATOM 1318 N N . SER A 1 176 ? -8.843 -14.951 9.307 1.00 80.19 176 SER A N 1
ATOM 1319 C CA . SER A 1 176 ? -10.177 -15.010 8.695 1.00 80.19 176 SER A CA 1
ATOM 1320 C C . SER A 1 176 ? -11.098 -13.937 9.280 1.00 80.19 176 SER A C 1
ATOM 1322 O O . SER A 1 176 ? -10.977 -13.574 10.450 1.00 80.19 176 SER A O 1
ATOM 1324 N N . VAL A 1 177 ? -12.093 -13.489 8.506 1.00 85.69 177 VAL A N 1
ATOM 1325 C CA . VAL A 1 177 ? -13.072 -12.491 8.979 1.00 85.69 177 VAL A CA 1
ATOM 1326 C C . VAL A 1 177 ? -13.783 -12.944 10.258 1.00 85.69 177 VAL A C 1
ATOM 1328 O O . VAL A 1 177 ? -14.066 -12.128 11.132 1.00 85.69 177 VAL A O 1
ATOM 1331 N N . ALA A 1 178 ? -14.045 -14.246 10.397 1.00 83.00 178 ALA A N 1
ATOM 1332 C CA . ALA A 1 178 ? -14.642 -14.809 11.603 1.00 83.00 178 ALA A CA 1
ATOM 1333 C C . ALA A 1 178 ? -13.709 -14.702 12.820 1.00 83.00 178 ALA A C 1
ATOM 1335 O O . ALA A 1 178 ? -14.154 -14.290 13.890 1.00 83.00 178 ALA A O 1
ATOM 1336 N N . VAL A 1 179 ? -12.422 -15.017 12.647 1.00 81.00 179 VAL A N 1
ATOM 1337 C CA . VAL A 1 179 ? -11.423 -14.917 13.722 1.00 81.00 179 VAL A CA 1
ATOM 1338 C C . VAL A 1 179 ? -11.175 -13.458 14.097 1.00 81.00 179 VAL A C 1
ATOM 1340 O O . VAL A 1 179 ? -11.228 -13.129 15.277 1.00 81.00 179 VAL A O 1
ATOM 1343 N N . ALA A 1 180 ? -10.998 -12.570 13.114 1.00 87.19 180 ALA A N 1
ATOM 1344 C CA . ALA A 1 180 ? -10.826 -11.142 13.360 1.00 87.19 180 ALA A CA 1
ATOM 1345 C C . ALA A 1 180 ? -12.019 -10.559 14.136 1.00 87.19 180 ALA A C 1
ATOM 1347 O O . ALA A 1 180 ? -11.820 -9.885 15.141 1.00 87.19 180 ALA A O 1
ATOM 1348 N N . ALA A 1 181 ? -13.258 -10.878 13.733 1.00 88.94 181 ALA A N 1
ATOM 1349 C CA . ALA A 1 181 ? -14.463 -10.427 14.433 1.00 88.94 181 ALA A CA 1
ATOM 1350 C C . ALA A 1 181 ? -14.473 -10.853 15.906 1.00 88.94 181 ALA A C 1
ATOM 1352 O O . ALA A 1 181 ? -14.803 -10.042 16.770 1.00 88.94 181 ALA A O 1
ATOM 1353 N N . ASN A 1 182 ? -14.095 -12.103 16.182 1.00 86.38 182 ASN A N 1
ATOM 1354 C CA . ASN A 1 182 ? -14.035 -12.634 17.538 1.00 86.38 182 ASN A CA 1
ATOM 1355 C C . ASN A 1 182 ? -12.963 -11.919 18.376 1.00 86.38 182 ASN A C 1
ATOM 1357 O O . ASN A 1 182 ? -13.271 -11.414 19.454 1.00 86.38 182 ASN A O 1
ATOM 1361 N N . LEU A 1 183 ? -11.745 -11.795 17.839 1.00 84.25 183 LEU A N 1
ATOM 1362 C CA . LEU A 1 183 ? -10.603 -11.193 18.531 1.00 84.25 183 LEU A CA 1
ATOM 1363 C C . LEU A 1 183 ? -10.819 -9.720 18.890 1.00 84.25 183 LEU A C 1
ATOM 1365 O O . LEU A 1 183 ? -10.361 -9.291 19.939 1.00 84.25 183 LEU A O 1
ATOM 1369 N N . VAL A 1 184 ? -11.546 -8.956 18.070 1.00 89.88 184 VAL A N 1
ATOM 1370 C CA . VAL A 1 184 ? -11.862 -7.546 18.372 1.00 89.88 184 VAL A CA 1
ATOM 1371 C C . VAL A 1 184 ? -13.205 -7.365 19.091 1.00 89.88 184 VAL A C 1
ATOM 1373 O O . VAL A 1 184 ? -13.706 -6.253 19.238 1.00 89.88 184 VAL A O 1
ATOM 1376 N N . GLY A 1 185 ? -13.846 -8.455 19.521 1.00 90.69 185 GLY A N 1
ATOM 1377 C CA . GLY A 1 185 ? -15.049 -8.410 20.350 1.00 90.69 185 GLY A CA 1
ATOM 1378 C C . GLY A 1 185 ? -16.359 -8.091 19.622 1.00 90.69 185 GLY A C 1
ATOM 1379 O O . GLY A 1 185 ? -17.303 -7.611 20.261 1.00 90.69 185 GLY A O 1
ATOM 1380 N N . PHE A 1 186 ? -16.474 -8.345 18.317 1.00 92.50 186 PHE A N 1
ATOM 1381 C CA . PHE A 1 186 ? -17.783 -8.392 17.658 1.00 92.50 186 PHE A CA 1
ATOM 1382 C C . PHE A 1 186 ? -18.480 -9.726 17.940 1.00 92.50 186 PHE A C 1
ATOM 1384 O O . PHE A 1 186 ? -17.893 -10.796 17.815 1.00 92.50 186 PHE A O 1
ATOM 1391 N N . SER A 1 187 ? -19.775 -9.667 18.254 1.00 87.44 187 SER A N 1
ATOM 1392 C CA . SER A 1 187 ? -20.595 -10.854 18.534 1.00 87.44 187 SER A CA 1
ATOM 1393 C C . SER A 1 187 ? -20.835 -11.748 17.313 1.00 87.44 187 SER A C 1
ATOM 1395 O O . SER A 1 187 ? -21.160 -12.922 17.466 1.00 87.44 187 SER A O 1
ATOM 1397 N N . ALA A 1 188 ? -20.702 -11.200 16.102 1.00 90.31 188 ALA A N 1
ATOM 1398 C CA . ALA A 1 188 ? -20.891 -11.923 14.852 1.00 90.31 188 ALA A CA 1
ATOM 1399 C C . ALA A 1 188 ? -20.085 -11.295 13.707 1.00 90.31 188 ALA A C 1
ATOM 1401 O O . ALA A 1 188 ? -19.865 -10.081 13.659 1.00 90.31 188 ALA A O 1
ATOM 1402 N N . THR A 1 189 ? -19.736 -12.115 12.714 1.00 92.06 189 THR A N 1
ATOM 1403 C CA . THR A 1 189 ? -19.074 -11.691 11.467 1.00 92.06 189 THR A CA 1
ATOM 1404 C C . THR A 1 189 ? -19.897 -10.654 10.693 1.00 92.06 189 THR A C 1
ATOM 1406 O O . THR A 1 189 ? -19.345 -9.740 10.079 1.00 92.06 189 THR A O 1
ATOM 1409 N N . SER A 1 190 ? -21.229 -10.752 10.741 1.00 94.19 190 SER A N 1
ATOM 1410 C CA . SER A 1 190 ? -22.145 -9.788 10.117 1.00 94.19 190 SER A CA 1
ATOM 1411 C C . SER A 1 190 ? -22.093 -8.411 10.791 1.00 94.19 190 SER A C 1
ATOM 1413 O O . SER A 1 190 ? -22.151 -7.392 10.099 1.00 94.19 190 SER A O 1
ATOM 1415 N N . SER A 1 191 ? -21.918 -8.369 12.117 1.00 93.06 191 SER A N 1
ATOM 1416 C CA . SER A 1 191 ? -21.746 -7.133 12.891 1.00 93.06 191 SER A CA 1
ATOM 1417 C C . SER A 1 191 ? -20.444 -6.431 12.524 1.00 93.06 191 SER A C 1
ATOM 1419 O O . SER A 1 191 ? -20.472 -5.239 12.211 1.00 93.06 191 SER A O 1
ATOM 1421 N N . LEU A 1 192 ? -19.335 -7.184 12.459 1.00 93.56 192 LEU A N 1
ATOM 1422 C CA . LEU A 1 192 ? -18.068 -6.664 11.943 1.00 93.56 192 LEU A CA 1
ATOM 1423 C C . LEU A 1 192 ? -18.267 -6.130 10.524 1.00 93.56 192 LEU A C 1
ATOM 1425 O O . LEU A 1 192 ? -17.951 -4.983 10.265 1.00 93.56 192 LEU A O 1
ATOM 1429 N N . THR A 1 193 ? -18.856 -6.914 9.618 1.00 92.38 193 THR A N 1
ATOM 1430 C CA . THR A 1 193 ? -19.032 -6.518 8.209 1.00 92.38 193 THR A CA 1
ATOM 1431 C C . THR A 1 193 ? -19.783 -5.196 8.053 1.00 92.38 193 THR A C 1
ATOM 1433 O O . THR A 1 193 ? -19.402 -4.363 7.230 1.00 92.38 193 THR A O 1
ATOM 1436 N N . ARG A 1 194 ? -20.837 -4.980 8.849 1.00 93.50 194 ARG A N 1
ATOM 1437 C CA . ARG A 1 194 ? -21.612 -3.734 8.833 1.00 93.50 194 ARG A CA 1
ATOM 1438 C C . ARG A 1 194 ? -20.793 -2.548 9.346 1.00 93.50 194 ARG A C 1
ATOM 1440 O O . ARG A 1 194 ? -20.768 -1.517 8.678 1.00 93.50 194 ARG A O 1
ATOM 1447 N N . ALA A 1 195 ? -20.139 -2.693 10.499 1.00 91.88 195 ALA A N 1
ATOM 1448 C CA . ALA A 1 195 ? -19.302 -1.640 11.075 1.00 91.88 195 ALA A CA 1
ATOM 1449 C C . ALA A 1 195 ? -18.119 -1.311 10.154 1.00 91.88 195 ALA A C 1
ATOM 1451 O O . ALA A 1 195 ? -17.857 -0.151 9.859 1.00 91.88 195 ALA A O 1
ATOM 1452 N N . PHE A 1 196 ? -17.471 -2.337 9.613 1.00 90.69 196 PHE A N 1
ATOM 1453 C CA . PHE A 1 196 ? -16.330 -2.205 8.719 1.00 90.69 196 PHE A CA 1
ATOM 1454 C C . PHE A 1 196 ? -16.694 -1.390 7.475 1.00 90.69 196 PHE A C 1
ATOM 1456 O O . PHE A 1 196 ? -16.062 -0.374 7.220 1.00 90.69 196 PHE A O 1
ATOM 1463 N N . ARG A 1 197 ? -17.792 -1.728 6.780 1.00 86.94 197 ARG A N 1
ATOM 1464 C CA . ARG A 1 197 ? -18.276 -0.941 5.628 1.00 86.94 197 ARG A CA 1
ATOM 1465 C C . ARG A 1 197 ? -18.576 0.510 5.978 1.00 86.94 197 ARG A C 1
ATOM 1467 O O . ARG A 1 197 ? -18.342 1.392 5.163 1.00 86.94 197 ARG A O 1
ATOM 1474 N N . ARG A 1 198 ? -19.115 0.758 7.171 1.00 86.69 198 ARG A N 1
ATOM 1475 C CA . ARG A 1 198 ? -19.446 2.107 7.633 1.00 86.69 198 ARG A CA 1
ATOM 1476 C C . ARG A 1 198 ? -18.198 2.957 7.874 1.00 86.69 198 ARG A C 1
ATOM 1478 O O . ARG A 1 198 ? -18.224 4.137 7.552 1.00 86.69 198 ARG A O 1
ATOM 1485 N N . HIS A 1 199 ? -17.134 2.361 8.408 1.00 83.81 199 HIS A N 1
ATOM 1486 C CA . HIS A 1 199 ? -15.896 3.069 8.736 1.00 83.81 199 HIS A CA 1
ATOM 1487 C C . HIS A 1 199 ? -14.883 3.121 7.580 1.00 83.81 199 HIS A C 1
ATOM 1489 O O . HIS A 1 199 ? -14.125 4.079 7.506 1.00 83.81 199 HIS A O 1
ATOM 1495 N N . THR A 1 200 ? -14.865 2.135 6.674 1.00 75.62 200 THR A N 1
ATOM 1496 C CA . THR A 1 200 ? -13.848 2.028 5.602 1.00 75.62 200 THR A CA 1
ATOM 1497 C C . THR A 1 200 ? -14.414 2.132 4.185 1.00 75.62 200 THR A C 1
ATOM 1499 O O . THR A 1 200 ? -13.660 2.152 3.213 1.00 75.62 200 THR A O 1
ATOM 1502 N N . GLY A 1 201 ? -15.741 2.124 4.029 1.00 74.50 201 GLY A N 1
ATOM 1503 C CA . GLY A 1 201 ? -16.415 2.046 2.728 1.00 74.50 201 GLY A CA 1
ATOM 1504 C C . GLY A 1 201 ? -16.393 0.655 2.077 1.00 74.50 201 GLY A C 1
ATOM 1505 O O . GLY A 1 201 ? -17.073 0.440 1.077 1.00 74.50 201 GLY A O 1
ATOM 1506 N N . HIS A 1 202 ? -15.675 -0.315 2.650 1.00 75.38 202 HIS A N 1
ATOM 1507 C CA . HIS A 1 202 ? -15.402 -1.617 2.035 1.00 75.38 202 HIS A CA 1
ATOM 1508 C C . HIS A 1 202 ? -15.768 -2.782 2.976 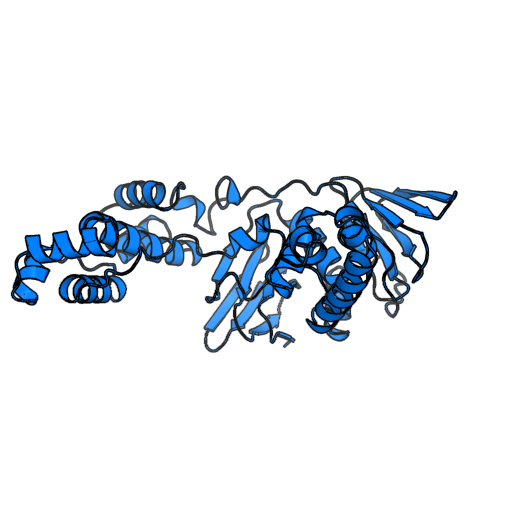1.00 75.38 202 HIS A C 1
ATOM 1510 O O . HIS A 1 202 ? -15.844 -2.604 4.190 1.00 75.38 202 HIS A O 1
ATOM 1516 N N . PRO A 1 203 ? -16.058 -3.996 2.470 1.00 82.12 203 PRO A N 1
ATOM 1517 C CA . PRO A 1 203 ? -16.250 -5.169 3.325 1.00 82.12 203 PRO A CA 1
ATOM 1518 C C . PRO A 1 203 ? -14.916 -5.678 3.914 1.00 82.12 203 PRO A C 1
ATOM 1520 O O . PRO A 1 203 ? -13.883 -5.523 3.267 1.00 82.12 203 PRO A O 1
ATOM 1523 N N . PRO A 1 204 ? -14.923 -6.385 5.063 1.00 81.94 204 PRO A N 1
ATOM 1524 C CA . PRO A 1 204 ? -13.715 -6.975 5.655 1.00 81.94 204 PRO A CA 1
ATOM 1525 C C . PRO A 1 204 ? -12.942 -7.906 4.713 1.00 81.94 204 PRO A C 1
ATOM 1527 O O . PRO A 1 204 ? -11.722 -7.971 4.774 1.00 81.94 204 PRO A O 1
ATOM 1530 N N . SER A 1 205 ? -13.641 -8.614 3.820 1.00 75.06 205 SER A N 1
ATOM 1531 C CA . SER A 1 205 ? -13.015 -9.504 2.833 1.00 75.06 205 SER A CA 1
ATOM 1532 C C . SER A 1 205 ? -12.075 -8.769 1.878 1.00 75.06 205 SER A C 1
ATOM 1534 O O . SER A 1 205 ? -11.152 -9.381 1.364 1.00 75.06 205 SER A O 1
ATOM 1536 N N . ALA A 1 206 ? -12.265 -7.460 1.673 1.00 65.31 206 ALA A N 1
ATOM 1537 C CA . ALA A 1 206 ? -11.317 -6.658 0.908 1.00 65.31 206 ALA A CA 1
ATOM 1538 C C . ALA A 1 206 ? -9.957 -6.551 1.622 1.00 65.31 206 ALA A C 1
ATOM 1540 O O . ALA A 1 206 ? -8.953 -6.297 0.989 1.00 65.31 206 ALA A O 1
ATOM 1541 N N . PHE A 1 207 ? -9.878 -6.772 2.931 1.00 69.12 207 PHE A N 1
ATOM 1542 C CA . PHE A 1 207 ? -8.631 -6.628 3.686 1.00 69.12 207 PHE A CA 1
ATOM 1543 C C . PHE A 1 207 ? -7.957 -7.966 3.991 1.00 69.12 207 PHE A C 1
ATOM 1545 O O . PHE A 1 207 ? -6.934 -7.981 4.666 1.00 69.12 207 PHE A O 1
ATOM 1552 N N . THR A 1 208 ? -8.506 -9.084 3.496 1.00 66.00 208 THR A N 1
ATOM 1553 C CA . THR A 1 208 ? -7.898 -10.410 3.649 1.00 66.00 208 THR A CA 1
ATOM 1554 C C . THR A 1 208 ? -6.951 -10.735 2.507 1.00 66.00 208 THR A C 1
ATOM 1556 O O . THR A 1 208 ? -7.273 -10.562 1.335 1.00 66.00 208 THR A O 1
ATOM 1559 N N . ALA A 1 209 ? -5.817 -11.313 2.860 1.00 53.50 209 ALA A N 1
ATOM 1560 C CA . ALA A 1 209 ? -4.756 -11.698 1.945 1.00 53.50 209 ALA A CA 1
ATOM 1561 C C . ALA A 1 209 ? -4.978 -13.039 1.213 1.00 53.50 209 ALA A C 1
ATOM 1563 O O . ALA A 1 209 ? -4.446 -13.252 0.125 1.00 53.50 209 ALA A O 1
ATOM 1564 N N . GLY A 1 210 ? -5.831 -13.913 1.756 1.00 46.00 210 GLY A N 1
ATOM 1565 C CA . GLY A 1 210 ? -6.097 -15.250 1.210 1.00 46.00 210 GLY A CA 1
ATOM 1566 C C . GLY A 1 210 ? -7.286 -15.378 0.248 1.00 46.00 210 GLY A C 1
ATOM 1567 O O . GLY A 1 210 ? -7.495 -16.455 -0.306 1.00 46.00 210 GLY A O 1
ATOM 1568 N N . ALA A 1 211 ? -8.082 -14.327 0.035 1.00 41.50 211 ALA A N 1
ATOM 1569 C CA . ALA A 1 211 ? -9.255 -14.381 -0.839 1.00 41.50 211 ALA A CA 1
ATOM 1570 C C . ALA A 1 211 ? -9.411 -13.076 -1.629 1.00 41.50 211 ALA A C 1
ATOM 1572 O O . ALA A 1 211 ? -10.103 -12.163 -1.204 1.00 41.50 211 ALA A O 1
ATOM 1573 N N . VAL A 1 212 ? -8.758 -13.027 -2.792 1.00 41.72 212 VAL A N 1
ATOM 1574 C CA . VAL A 1 212 ? -9.037 -12.113 -3.915 1.00 41.72 212 VAL A CA 1
ATOM 1575 C C . VAL A 1 212 ? -9.259 -10.642 -3.519 1.00 41.72 212 VAL A C 1
ATOM 1577 O O . VAL A 1 212 ? -10.383 -10.152 -3.501 1.00 41.72 212 VAL A O 1
ATOM 1580 N N . GLY A 1 213 ? -8.144 -9.925 -3.357 1.00 39.56 213 GLY A N 1
ATOM 1581 C CA . GLY A 1 213 ? -8.014 -8.504 -3.694 1.00 39.56 213 GLY A CA 1
ATOM 1582 C C . GLY A 1 213 ? -8.618 -7.493 -2.716 1.00 39.56 213 GLY A C 1
ATOM 1583 O O . GLY A 1 213 ? -9.687 -7.688 -2.148 1.00 39.56 213 GLY A O 1
ATOM 1584 N N . MET A 1 214 ? -7.950 -6.339 -2.624 1.00 43.28 214 MET A N 1
ATOM 1585 C CA . MET A 1 214 ? -8.359 -5.112 -1.919 1.00 43.28 214 MET A CA 1
ATOM 1586 C C . MET A 1 214 ? -9.681 -4.474 -2.415 1.00 43.28 214 MET A C 1
ATOM 1588 O O . MET A 1 214 ? -9.841 -3.256 -2.409 1.00 43.28 214 MET A O 1
ATOM 1592 N N . GLY A 1 215 ? -10.655 -5.261 -2.885 1.00 46.38 215 GLY A N 1
ATOM 1593 C CA . GLY A 1 215 ? -11.853 -4.759 -3.559 1.00 46.38 215 GLY A CA 1
ATOM 1594 C C . GLY A 1 215 ? -11.496 -3.949 -4.813 1.00 46.38 215 GLY A C 1
ATOM 1595 O O . GLY A 1 215 ? -10.556 -4.295 -5.525 1.00 46.38 215 GLY A O 1
ATOM 1596 N N . GLU A 1 216 ? -12.222 -2.856 -5.084 1.00 42.12 216 GLU A N 1
ATOM 1597 C CA . GLU A 1 216 ? -11.910 -1.901 -6.170 1.00 42.12 216 GLU A CA 1
ATOM 1598 C C . GLU A 1 216 ? -10.477 -1.339 -6.076 1.00 42.12 216 GLU A C 1
ATOM 1600 O O . GLU A 1 216 ? -9.848 -1.124 -7.107 1.00 42.12 216 GLU A O 1
ATOM 1605 N N . VAL A 1 217 ? -9.923 -1.198 -4.863 1.00 48.09 217 VAL A N 1
ATOM 1606 C CA . VAL A 1 217 ? -8.540 -0.740 -4.612 1.00 48.09 217 VAL A CA 1
ATOM 1607 C C . VAL A 1 217 ? -7.505 -1.807 -5.016 1.00 48.09 217 VAL A C 1
ATOM 1609 O O . VAL A 1 217 ? -6.346 -1.505 -5.277 1.00 48.09 217 VAL A O 1
ATOM 1612 N N . GLY A 1 218 ? -7.922 -3.074 -5.113 1.00 52.06 218 GLY A N 1
ATOM 1613 C CA . GLY A 1 218 ? -7.072 -4.207 -5.484 1.00 52.06 218 GLY A CA 1
ATOM 1614 C C . GLY A 1 218 ? -7.007 -4.500 -6.978 1.00 52.06 218 GLY A C 1
ATOM 1615 O O . GLY A 1 218 ? -6.264 -5.404 -7.364 1.00 52.06 218 GLY A O 1
ATOM 1616 N N . LYS A 1 219 ? -7.761 -3.784 -7.822 1.00 65.94 219 LYS A N 1
ATOM 1617 C CA . LYS A 1 219 ? -7.643 -3.923 -9.277 1.00 65.94 219 LYS A CA 1
ATOM 1618 C C . LYS A 1 219 ? -6.400 -3.162 -9.748 1.00 65.94 219 LYS A C 1
ATOM 1620 O O . LYS A 1 219 ? -6.316 -1.960 -9.497 1.00 65.94 219 LYS A O 1
ATOM 1625 N N . PRO A 1 220 ? -5.450 -3.822 -10.429 1.00 73.00 220 PRO A N 1
ATOM 1626 C CA . PRO A 1 220 ? -4.278 -3.132 -10.944 1.00 73.00 220 PRO A CA 1
ATOM 1627 C C . PRO A 1 220 ? -4.704 -2.061 -11.960 1.00 73.00 220 PRO A C 1
ATOM 1629 O O . PRO A 1 220 ? -5.557 -2.343 -12.814 1.00 73.00 220 PRO A O 1
ATOM 1632 N N . PRO A 1 221 ? -4.142 -0.838 -11.902 1.00 76.88 221 PRO A N 1
ATOM 1633 C CA . PRO A 1 221 ? -4.332 0.129 -12.974 1.00 76.88 221 PRO A CA 1
ATOM 1634 C C . PRO A 1 221 ? -3.782 -0.441 -14.287 1.00 76.88 221 PRO A C 1
ATOM 1636 O O . PRO A 1 221 ? -2.871 -1.272 -14.292 1.00 76.88 221 PRO A O 1
ATOM 1639 N N . ARG A 1 222 ? -4.310 0.018 -15.427 1.00 79.81 222 ARG A N 1
ATOM 1640 C CA . ARG A 1 222 ? -3.653 -0.274 -16.707 1.00 79.81 222 ARG A CA 1
ATOM 1641 C C . ARG A 1 222 ? -2.295 0.421 -16.722 1.00 79.81 222 ARG A C 1
ATOM 1643 O O . ARG A 1 222 ? -2.208 1.588 -16.353 1.00 79.81 222 ARG A O 1
ATOM 1650 N N . CYS A 1 223 ? -1.262 -0.267 -17.206 1.00 83.19 223 CYS A N 1
ATOM 1651 C CA . CYS A 1 223 ? -0.002 0.383 -17.549 1.00 83.19 223 CYS A CA 1
ATOM 1652 C C . CYS A 1 223 ? -0.261 1.337 -18.720 1.00 83.19 223 CYS A C 1
ATOM 1654 O O . CYS A 1 223 ? -0.379 0.910 -19.873 1.00 83.19 223 CYS A O 1
ATOM 1656 N N . GLU A 1 224 ? -0.435 2.620 -18.420 1.00 83.06 224 GLU A N 1
ATOM 1657 C CA . GLU A 1 224 ? -0.594 3.658 -19.433 1.00 83.06 224 GLU A CA 1
ATOM 1658 C C . GLU A 1 224 ? 0.689 3.810 -20.255 1.00 83.06 224 GLU A C 1
ATOM 1660 O O . GLU A 1 224 ? 1.775 3.433 -19.810 1.00 83.06 224 GLU A O 1
ATOM 1665 N N . ALA A 1 225 ? 0.553 4.346 -21.470 1.00 85.00 225 ALA A N 1
ATOM 1666 C CA . ALA A 1 225 ? 1.710 4.709 -22.277 1.00 85.00 225 ALA A CA 1
ATOM 1667 C C . ALA A 1 225 ? 2.554 5.758 -21.538 1.00 85.00 225 ALA A C 1
ATOM 1669 O O . ALA A 1 225 ? 2.018 6.646 -20.872 1.00 85.00 225 ALA A O 1
ATOM 1670 N N . TYR A 1 226 ? 3.872 5.650 -21.649 1.00 84.88 226 TYR A N 1
ATOM 1671 C CA . TYR A 1 226 ? 4.809 6.552 -20.988 1.00 84.88 226 TYR A CA 1
ATOM 1672 C C . TYR A 1 226 ? 6.055 6.741 -21.842 1.00 84.88 226 TYR A C 1
ATOM 1674 O O . TYR A 1 226 ? 6.336 5.941 -22.725 1.00 84.88 226 TYR A O 1
ATOM 1682 N N . THR A 1 227 ? 6.808 7.796 -21.567 1.00 85.38 227 THR A N 1
ATOM 1683 C CA . THR A 1 227 ? 8.046 8.100 -22.283 1.00 85.38 227 THR A CA 1
ATOM 1684 C C . THR A 1 227 ? 9.205 8.030 -21.305 1.00 85.38 227 THR A C 1
ATOM 1686 O O . THR A 1 227 ? 9.110 8.581 -20.206 1.00 85.38 227 THR A O 1
ATOM 1689 N N . VAL A 1 228 ? 10.294 7.380 -21.706 1.00 85.31 228 VAL A N 1
ATOM 1690 C CA . VAL A 1 228 ? 11.571 7.432 -20.985 1.00 85.31 228 VAL A CA 1
ATOM 1691 C C . VAL A 1 228 ? 12.559 8.317 -21.736 1.00 85.31 228 VAL A C 1
ATOM 1693 O O . VAL A 1 228 ? 12.581 8.350 -22.969 1.00 85.31 228 VAL A O 1
ATOM 1696 N N . PHE A 1 229 ? 13.356 9.049 -20.967 1.00 83.69 229 PHE A N 1
ATOM 1697 C CA . PHE A 1 229 ? 14.356 9.993 -21.451 1.00 83.69 229 PHE A CA 1
ATOM 1698 C C . PHE A 1 229 ? 15.759 9.531 -21.038 1.00 83.69 229 PHE A C 1
ATOM 1700 O O . PHE A 1 229 ? 15.882 8.677 -20.154 1.00 83.69 229 PHE A O 1
ATOM 1707 N N . PRO A 1 230 ? 16.819 10.070 -21.658 1.00 80.38 230 PRO A N 1
ATOM 1708 C CA . PRO A 1 230 ? 18.185 9.754 -21.287 1.00 80.38 230 PRO A CA 1
ATOM 1709 C C . PRO A 1 230 ? 18.474 10.258 -19.874 1.00 80.38 230 PRO A C 1
ATOM 1711 O O . PRO A 1 230 ? 17.969 11.305 -19.461 1.00 80.38 230 PRO A O 1
ATOM 1714 N N . THR A 1 231 ? 19.289 9.509 -19.138 1.00 73.00 231 THR A N 1
ATOM 1715 C CA . THR A 1 231 ? 19.797 9.922 -17.827 1.00 73.00 231 THR A CA 1
ATOM 1716 C C . THR A 1 231 ? 21.135 10.657 -17.999 1.00 73.00 231 THR A C 1
ATOM 1718 O O . THR A 1 231 ? 21.564 10.951 -19.119 1.00 73.00 231 THR A O 1
ATOM 1721 N N . ASP A 1 232 ? 21.821 10.955 -16.894 1.00 69.12 232 ASP A N 1
ATOM 1722 C CA . ASP A 1 232 ? 23.183 11.511 -16.914 1.00 69.12 232 ASP A CA 1
ATOM 1723 C C . ASP A 1 232 ? 24.242 10.504 -17.405 1.00 69.12 232 ASP A C 1
ATOM 1725 O O . ASP A 1 232 ? 25.419 10.839 -17.541 1.00 69.12 232 ASP A O 1
ATOM 1729 N N . THR A 1 233 ? 23.849 9.254 -17.658 1.00 72.25 233 THR A N 1
ATOM 1730 C CA . THR A 1 233 ? 24.723 8.193 -18.157 1.00 72.25 233 THR A CA 1
ATOM 1731 C C . THR A 1 233 ? 24.072 7.456 -19.321 1.00 72.25 233 THR A C 1
ATOM 1733 O O . THR A 1 233 ? 22.858 7.469 -19.501 1.00 72.25 233 THR A O 1
ATOM 1736 N N . ASP A 1 234 ? 24.893 6.814 -20.152 1.00 78.44 234 ASP A N 1
ATOM 1737 C CA . ASP A 1 234 ? 24.369 5.966 -21.220 1.00 78.44 234 ASP A CA 1
ATOM 1738 C C . ASP A 1 234 ? 23.669 4.751 -20.611 1.00 78.44 234 ASP A C 1
ATOM 1740 O O . ASP A 1 234 ? 24.286 3.975 -19.869 1.00 78.44 234 ASP A O 1
ATOM 1744 N N . VAL A 1 235 ? 22.402 4.558 -20.971 1.00 79.81 235 VAL A N 1
ATOM 1745 C CA . VAL A 1 235 ? 21.581 3.449 -20.482 1.00 79.81 235 VAL A CA 1
ATOM 1746 C C . VAL A 1 235 ? 21.095 2.622 -21.660 1.00 79.81 235 VAL A C 1
ATOM 1748 O O . VAL A 1 235 ? 20.549 3.146 -22.633 1.00 79.81 235 VAL A O 1
ATOM 1751 N N . VAL A 1 236 ? 21.271 1.307 -21.559 1.00 86.06 236 VAL A N 1
ATOM 1752 C CA . VAL A 1 236 ? 20.653 0.357 -22.485 1.00 86.06 236 VAL A CA 1
ATOM 1753 C C . VAL A 1 236 ? 19.252 0.053 -21.974 1.00 86.06 236 VAL A C 1
ATOM 1755 O O . VAL A 1 236 ? 19.086 -0.402 -20.849 1.00 86.06 236 VAL A O 1
ATOM 1758 N N . TRP A 1 237 ? 18.247 0.299 -22.799 1.00 89.00 237 TRP A N 1
ATOM 1759 C CA . TRP A 1 237 ? 16.849 0.008 -22.525 1.00 89.00 237 TRP A CA 1
ATOM 1760 C C . TRP A 1 237 ? 16.430 -1.255 -23.259 1.00 89.00 237 TRP A C 1
ATOM 1762 O O . TRP A 1 237 ? 16.545 -1.332 -24.480 1.00 89.00 237 TRP A O 1
ATOM 1772 N N . TRP A 1 238 ? 15.927 -2.234 -22.519 1.00 91.69 238 TRP A N 1
ATOM 1773 C CA . TRP A 1 238 ? 15.389 -3.486 -23.039 1.00 91.69 238 TRP A CA 1
ATOM 1774 C C . TRP A 1 238 ? 13.865 -3.450 -23.049 1.00 91.69 238 TRP A C 1
ATOM 1776 O O . TRP A 1 238 ? 13.249 -3.135 -22.031 1.00 91.69 238 TRP A O 1
ATOM 1786 N N . ILE A 1 239 ? 13.243 -3.794 -24.177 1.00 92.19 239 ILE A N 1
ATOM 1787 C CA . ILE A 1 239 ? 11.794 -3.981 -24.268 1.00 92.19 239 ILE A CA 1
ATOM 1788 C C . ILE A 1 239 ? 11.445 -5.342 -23.658 1.00 92.19 239 ILE A C 1
ATOM 1790 O O . ILE A 1 239 ? 11.302 -6.340 -24.357 1.00 92.19 239 ILE A O 1
ATOM 1794 N N . MET A 1 240 ? 11.319 -5.384 -22.333 1.00 90.69 240 MET A N 1
ATOM 1795 C CA . MET A 1 240 ? 10.987 -6.606 -21.594 1.00 90.69 240 MET A CA 1
ATOM 1796 C C . MET A 1 240 ? 9.626 -7.178 -22.012 1.00 90.69 240 MET A C 1
ATOM 1798 O O . MET A 1 240 ? 9.438 -8.389 -22.056 1.00 90.69 240 MET A O 1
ATOM 1802 N N . GLN A 1 241 ? 8.653 -6.310 -22.296 1.00 91.75 241 GLN A N 1
ATOM 1803 C CA . GLN A 1 241 ? 7.321 -6.722 -22.723 1.00 91.75 241 GLN A CA 1
ATOM 1804 C C . GLN A 1 241 ? 6.702 -5.681 -23.654 1.00 91.75 241 GLN A C 1
ATOM 1806 O O . GLN A 1 241 ? 6.749 -4.483 -23.380 1.00 91.75 241 GLN A O 1
ATOM 1811 N N . GLY A 1 242 ? 6.020 -6.145 -24.701 1.00 93.75 242 GLY A N 1
ATOM 1812 C CA . GLY A 1 242 ? 5.215 -5.293 -25.570 1.00 93.75 242 GLY A CA 1
ATOM 1813 C C . GLY A 1 242 ? 6.050 -4.558 -26.614 1.00 93.75 242 GLY A C 1
ATOM 1814 O O . GLY A 1 242 ? 6.840 -5.178 -27.318 1.00 93.75 242 GLY A O 1
ATOM 1815 N N . THR A 1 243 ? 5.807 -3.262 -26.782 1.00 96.06 243 THR A N 1
ATOM 1816 C CA . THR A 1 243 ? 6.345 -2.466 -27.891 1.00 96.06 243 THR A CA 1
ATOM 1817 C C . THR A 1 243 ? 6.686 -1.048 -27.449 1.00 96.06 243 THR A C 1
ATOM 1819 O O . THR A 1 243 ? 5.996 -0.469 -26.604 1.00 96.06 243 THR A O 1
ATOM 1822 N N . ALA A 1 244 ? 7.688 -0.447 -28.077 1.00 96.94 244 ALA A N 1
ATOM 1823 C CA . ALA A 1 244 ? 8.034 0.955 -27.876 1.00 96.94 244 ALA A CA 1
ATOM 1824 C C . ALA A 1 244 ? 8.513 1.597 -29.181 1.00 96.94 244 ALA A C 1
ATOM 1826 O O . ALA A 1 244 ? 8.701 0.920 -30.185 1.00 96.94 244 ALA A O 1
ATOM 1827 N N . THR A 1 245 ? 8.689 2.911 -29.191 1.00 96.12 245 THR A N 1
ATOM 1828 C CA . THR A 1 245 ? 9.234 3.648 -30.334 1.00 96.12 245 THR A CA 1
ATOM 1829 C C . THR A 1 245 ? 10.397 4.510 -29.870 1.00 96.12 245 THR A C 1
ATOM 1831 O O . THR A 1 245 ? 10.216 5.379 -29.024 1.00 96.12 245 THR A O 1
ATOM 1834 N N . LEU A 1 246 ? 11.587 4.276 -30.418 1.00 95.38 246 LEU A N 1
ATOM 1835 C CA . LEU A 1 246 ? 12.750 5.136 -30.225 1.00 95.38 246 LEU A CA 1
ATOM 1836 C C . LEU A 1 246 ? 12.646 6.329 -31.174 1.00 95.38 246 LEU A C 1
ATOM 1838 O O . LEU A 1 246 ? 12.495 6.142 -32.381 1.00 95.38 246 LEU A O 1
ATOM 1842 N N . VAL A 1 247 ? 12.764 7.536 -30.635 1.00 89.56 247 VAL A N 1
ATOM 1843 C CA . VAL A 1 247 ? 12.763 8.792 -31.389 1.00 89.56 247 VAL A CA 1
ATOM 1844 C C . VAL A 1 247 ? 14.039 9.551 -31.054 1.00 89.56 247 VAL A C 1
ATOM 1846 O O . VAL A 1 247 ? 14.268 9.832 -29.884 1.00 89.56 247 VAL A O 1
ATOM 1849 N N . ASP A 1 248 ? 14.8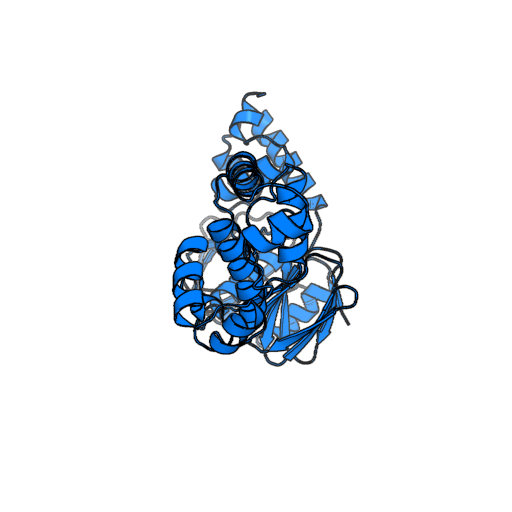44 9.903 -32.054 1.00 89.31 248 ASP A N 1
ATOM 1850 C CA . ASP A 1 248 ? 16.060 10.714 -31.917 1.00 89.31 248 ASP A CA 1
ATOM 1851 C C . ASP A 1 248 ? 16.185 11.691 -33.098 1.00 89.31 248 ASP A C 1
ATOM 1853 O O . ASP A 1 248 ? 16.564 11.318 -34.209 1.00 89.31 248 ASP A O 1
ATOM 1857 N N . GLY A 1 249 ? 15.797 12.951 -32.886 1.00 83.06 249 GLY A N 1
ATOM 1858 C CA . GLY A 1 249 ? 15.687 13.932 -33.969 1.00 83.06 249 GLY A CA 1
ATOM 1859 C C . GLY A 1 249 ? 14.699 13.478 -35.051 1.00 83.06 249 GLY A C 1
ATOM 1860 O O . GLY A 1 249 ? 13.537 13.207 -34.751 1.00 83.06 249 GLY A O 1
ATOM 1861 N N . ASP A 1 250 ? 15.171 13.381 -36.297 1.00 85.06 250 ASP A N 1
ATOM 1862 C CA . ASP A 1 250 ? 14.384 12.882 -37.439 1.00 85.06 250 ASP A CA 1
ATOM 1863 C C . ASP A 1 250 ? 14.368 11.345 -37.535 1.00 85.06 250 ASP A C 1
ATOM 1865 O O . ASP A 1 250 ? 13.652 10.772 -38.360 1.00 85.06 250 ASP A O 1
ATOM 1869 N N . TYR A 1 251 ? 15.156 10.655 -36.706 1.00 87.25 251 TYR A N 1
ATOM 1870 C CA . TYR A 1 251 ? 15.182 9.202 -36.662 1.00 87.25 251 TYR A CA 1
ATOM 1871 C C . TYR A 1 251 ? 14.070 8.669 -35.755 1.00 87.25 251 TYR A C 1
ATOM 1873 O O . TYR A 1 251 ? 13.918 9.079 -34.606 1.00 87.25 251 TYR A O 1
ATOM 1881 N N . CYS A 1 252 ? 13.297 7.717 -36.274 1.00 90.88 252 CYS A N 1
ATOM 1882 C CA . CYS A 1 252 ? 12.224 7.051 -35.549 1.00 90.88 252 CYS A CA 1
ATOM 1883 C C . CYS A 1 252 ? 12.243 5.556 -35.875 1.00 90.88 252 CYS A C 1
ATOM 1885 O O . CYS A 1 252 ? 12.238 5.175 -37.048 1.00 90.88 252 CYS A O 1
ATOM 1887 N N . ARG A 1 253 ? 12.262 4.703 -34.848 1.00 95.38 253 ARG A N 1
ATOM 1888 C CA . ARG A 1 253 ? 12.262 3.245 -34.999 1.00 95.38 253 ARG A CA 1
ATOM 1889 C C . ARG A 1 253 ? 11.272 2.599 -34.042 1.00 95.38 253 ARG A C 1
ATOM 1891 O O . ARG A 1 253 ? 11.347 2.791 -32.832 1.00 95.38 253 ARG A O 1
ATOM 1898 N N . PHE A 1 254 ? 10.395 1.769 -34.596 1.00 96.25 254 PHE A N 1
ATOM 1899 C CA . PHE A 1 254 ? 9.547 0.875 -33.817 1.00 96.25 254 PHE A CA 1
ATOM 1900 C C . PHE A 1 254 ? 10.372 -0.272 -33.236 1.00 96.25 254 PHE A C 1
ATOM 1902 O O . PHE A 1 254 ? 11.236 -0.821 -33.922 1.00 96.25 254 PHE A O 1
ATOM 1909 N N . MET A 1 255 ? 10.083 -0.616 -31.987 1.00 96.56 255 MET A N 1
ATOM 1910 C CA . MET A 1 255 ? 10.755 -1.659 -31.235 1.00 96.56 255 MET A CA 1
ATOM 1911 C C . MET A 1 255 ? 9.754 -2.684 -30.698 1.00 96.56 255 MET A C 1
ATOM 1913 O O . MET A 1 255 ? 8.727 -2.318 -30.118 1.00 96.56 255 MET A O 1
ATOM 1917 N N . ALA A 1 256 ? 10.068 -3.962 -30.872 1.00 93.88 256 ALA A N 1
ATOM 1918 C CA . ALA A 1 256 ? 9.314 -5.098 -30.358 1.00 93.88 256 ALA A CA 1
ATOM 1919 C C . ALA A 1 256 ? 9.920 -5.637 -29.053 1.00 93.88 256 ALA A C 1
ATOM 1921 O O . ALA A 1 256 ? 11.021 -5.253 -28.655 1.00 93.88 256 ALA A O 1
ATOM 1922 N N . ALA A 1 257 ? 9.189 -6.539 -28.394 1.00 92.25 257 ALA A N 1
ATOM 1923 C CA . ALA A 1 257 ? 9.688 -7.280 -27.245 1.00 92.25 257 ALA A CA 1
ATOM 1924 C C . ALA A 1 257 ? 11.027 -7.950 -27.577 1.00 92.25 257 ALA A C 1
ATOM 1926 O O . ALA A 1 257 ? 11.256 -8.370 -28.711 1.00 92.25 257 ALA A O 1
ATOM 1927 N N . ASP A 1 258 ? 11.896 -8.013 -26.577 1.00 88.56 258 ASP A N 1
ATOM 1928 C CA . ASP A 1 258 ? 13.253 -8.548 -26.656 1.00 88.56 258 ASP A CA 1
ATOM 1929 C C . ASP A 1 258 ? 14.273 -7.701 -27.430 1.00 88.56 258 ASP A C 1
ATOM 1931 O O . ASP A 1 258 ? 15.469 -7.991 -27.382 1.00 88.56 258 ASP A O 1
ATOM 1935 N N . GLU A 1 259 ? 13.865 -6.588 -28.044 1.00 90.00 259 GLU A N 1
ATOM 1936 C CA . GLU A 1 259 ? 14.811 -5.623 -28.604 1.00 90.00 259 GLU A CA 1
ATOM 1937 C C . GLU A 1 259 ? 15.405 -4.696 -27.532 1.00 90.00 259 GLU A C 1
ATOM 1939 O O . GLU A 1 259 ? 14.824 -4.447 -26.472 1.00 90.00 259 GLU A O 1
ATOM 1944 N N . THR A 1 260 ? 16.581 -4.142 -27.829 1.00 89.25 260 THR A N 1
ATOM 1945 C CA . THR A 1 260 ? 17.275 -3.179 -26.967 1.00 89.25 260 THR A CA 1
ATOM 1946 C C . THR A 1 260 ? 17.641 -1.913 -27.731 1.00 89.25 260 THR A C 1
ATOM 1948 O O . THR A 1 260 ? 17.985 -1.980 -28.912 1.00 89.25 260 THR A O 1
ATOM 1951 N N . ALA A 1 261 ? 17.648 -0.770 -27.052 1.00 88.69 261 ALA A N 1
ATOM 1952 C CA . ALA A 1 261 ? 18.159 0.493 -27.576 1.00 88.69 261 ALA A CA 1
ATOM 1953 C C . ALA A 1 261 ? 19.006 1.209 -26.528 1.00 88.69 261 ALA A C 1
ATOM 1955 O O . ALA A 1 261 ? 18.660 1.232 -25.352 1.00 88.69 261 ALA A O 1
ATOM 1956 N N . THR A 1 262 ? 20.094 1.839 -26.957 1.00 86.75 262 THR A N 1
ATOM 1957 C CA . THR A 1 262 ? 20.905 2.683 -26.077 1.00 86.75 262 THR A CA 1
ATOM 1958 C C . THR A 1 262 ? 20.398 4.115 -26.150 1.00 86.75 262 THR A C 1
ATOM 1960 O O . THR A 1 262 ? 20.368 4.699 -27.231 1.00 86.75 262 THR A O 1
ATOM 1963 N N . LEU A 1 263 ? 20.027 4.682 -25.003 1.00 85.38 263 LEU A N 1
ATOM 1964 C CA . LEU A 1 263 ? 19.845 6.121 -24.853 1.00 85.38 263 LEU A CA 1
ATOM 1965 C C . LEU A 1 263 ? 21.141 6.715 -24.309 1.00 85.38 263 LEU A C 1
ATOM 1967 O O . LEU A 1 263 ? 21.524 6.452 -23.170 1.00 85.38 263 LEU A O 1
ATOM 1971 N N . THR A 1 264 ? 21.820 7.493 -25.149 1.00 82.38 264 THR A N 1
ATOM 1972 C CA . THR A 1 264 ? 23.068 8.179 -24.799 1.00 82.38 264 THR A CA 1
ATOM 1973 C C . THR A 1 264 ? 22.779 9.361 -23.883 1.00 82.38 264 THR A C 1
ATOM 1975 O O . THR A 1 264 ? 21.833 10.119 -24.135 1.00 82.38 264 THR A O 1
ATOM 1978 N N . ALA A 1 265 ? 23.613 9.549 -22.861 1.00 75.75 265 ALA A N 1
ATOM 1979 C CA . ALA A 1 265 ? 23.521 10.674 -21.941 1.00 75.75 265 ALA A CA 1
ATOM 1980 C C . ALA A 1 265 ? 23.444 12.007 -22.699 1.00 75.75 265 ALA A C 1
ATOM 1982 O O . ALA A 1 265 ? 24.155 12.224 -23.682 1.00 75.75 265 ALA A O 1
ATOM 1983 N N . HIS A 1 266 ? 22.577 12.908 -22.233 1.00 72.81 266 HIS A N 1
ATOM 1984 C CA . HIS A 1 266 ? 22.387 14.252 -22.799 1.00 72.81 266 HIS A CA 1
ATOM 1985 C C . HIS A 1 266 ? 21.950 14.312 -24.278 1.00 72.81 266 HIS A C 1
ATOM 1987 O O . HIS A 1 266 ? 21.979 15.388 -24.879 1.00 72.81 266 HIS A O 1
ATOM 1993 N N . SER A 1 267 ? 21.534 13.192 -24.879 1.00 81.69 267 SER A N 1
ATOM 1994 C CA . SER A 1 267 ? 20.900 13.201 -26.200 1.00 81.69 267 SER A CA 1
ATOM 1995 C C . SER A 1 267 ? 19.464 13.739 -26.131 1.00 81.69 267 SER A C 1
ATOM 1997 O O . SER A 1 267 ? 18.856 13.817 -25.065 1.00 81.69 267 SER A O 1
ATOM 1999 N N . ASN A 1 268 ? 18.900 14.090 -27.289 1.00 79.50 268 ASN A N 1
ATOM 2000 C CA . ASN A 1 268 ? 17.471 14.409 -27.411 1.00 79.50 268 ASN A CA 1
ATOM 2001 C C . ASN A 1 268 ? 16.617 13.155 -27.669 1.00 79.50 268 ASN A C 1
ATOM 2003 O O . ASN A 1 268 ? 15.420 13.274 -27.945 1.00 79.50 268 ASN A O 1
ATOM 2007 N N . ALA A 1 269 ? 17.232 11.970 -27.612 1.00 85.38 269 ALA A N 1
ATOM 2008 C CA . ALA A 1 269 ? 16.563 10.715 -27.872 1.00 85.38 269 ALA A CA 1
ATOM 2009 C C . ALA A 1 269 ? 15.559 10.395 -26.759 1.00 85.38 269 ALA A C 1
ATOM 2011 O O . ALA A 1 269 ? 15.775 10.719 -25.597 1.00 85.38 269 ALA A O 1
ATOM 2012 N N . ARG A 1 270 ? 14.458 9.732 -27.092 1.00 88.56 270 ARG A N 1
ATOM 2013 C CA . ARG A 1 270 ? 13.466 9.243 -26.130 1.00 88.56 270 ARG A CA 1
ATOM 2014 C C . ARG A 1 270 ? 12.894 7.917 -26.593 1.00 88.56 270 ARG A C 1
ATOM 2016 O O . ARG A 1 270 ? 12.901 7.625 -27.787 1.00 88.56 270 ARG A O 1
ATOM 2023 N N . ILE A 1 271 ? 12.352 7.141 -25.665 1.00 92.19 271 ILE A N 1
ATOM 2024 C CA . ILE A 1 271 ? 11.593 5.935 -26.000 1.00 92.19 271 ILE A CA 1
ATOM 2025 C C . ILE A 1 271 ? 10.149 6.138 -25.551 1.00 92.19 271 ILE A C 1
ATOM 2027 O O . ILE A 1 271 ? 9.867 6.254 -24.360 1.00 92.19 271 ILE A O 1
ATOM 2031 N N . ASP A 1 272 ? 9.242 6.177 -26.522 1.00 91.69 272 ASP A N 1
ATOM 2032 C CA . ASP A 1 272 ? 7.799 6.252 -26.328 1.00 91.69 272 ASP A CA 1
ATOM 2033 C C . ASP A 1 272 ? 7.245 4.820 -26.185 1.00 91.69 272 ASP A C 1
ATOM 2035 O O . ASP A 1 272 ? 7.170 4.054 -27.147 1.00 91.69 272 ASP A O 1
ATOM 2039 N N . VAL A 1 273 ? 6.904 4.428 -24.959 1.00 93.62 273 VAL A N 1
ATOM 2040 C CA . VAL A 1 273 ? 6.479 3.076 -24.573 1.00 93.62 273 VAL A CA 1
ATOM 2041 C C . VAL A 1 273 ? 4.962 2.955 -24.686 1.00 93.62 273 VAL A C 1
ATOM 2043 O O . VAL A 1 273 ? 4.216 3.755 -24.113 1.00 93.62 273 VAL A O 1
ATOM 2046 N N . ALA A 1 274 ? 4.483 1.945 -25.415 1.00 91.19 274 ALA A N 1
ATOM 2047 C CA . ALA A 1 274 ? 3.052 1.744 -25.614 1.00 91.19 274 ALA A CA 1
ATOM 2048 C C . ALA A 1 274 ? 2.350 1.268 -24.328 1.00 91.19 274 ALA A C 1
ATOM 2050 O O . ALA A 1 274 ? 2.957 0.668 -23.441 1.00 91.19 274 ALA A O 1
ATOM 2051 N N . SER A 1 275 ? 1.035 1.486 -24.235 1.00 88.75 275 SER A N 1
ATOM 2052 C CA . SER A 1 275 ? 0.247 0.980 -23.102 1.00 88.75 275 SER A CA 1
ATOM 2053 C C . SER A 1 275 ? 0.370 -0.546 -22.986 1.00 88.75 275 SER A C 1
ATOM 2055 O O . SER A 1 275 ? 0.370 -1.257 -23.990 1.00 88.75 275 SER A O 1
ATOM 2057 N N . GLY A 1 276 ? 0.506 -1.048 -21.758 1.00 88.50 276 GLY A N 1
ATOM 2058 C CA . GLY A 1 276 ? 0.729 -2.471 -21.479 1.00 88.50 276 GLY A CA 1
ATOM 2059 C C . GLY A 1 276 ? 2.145 -2.974 -21.782 1.00 88.50 276 GLY A C 1
ATOM 2060 O O . GLY A 1 276 ? 2.413 -4.153 -21.565 1.00 88.50 276 GLY A O 1
ATOM 2061 N N . SER A 1 277 ? 3.039 -2.106 -22.264 1.00 93.31 277 SER A N 1
ATOM 2062 C CA . SER A 1 277 ? 4.440 -2.436 -22.530 1.00 93.31 277 SER A CA 1
ATOM 2063 C C . SER A 1 277 ? 5.327 -2.000 -21.368 1.00 93.31 277 SER A C 1
ATOM 2065 O O . SER A 1 277 ? 4.993 -1.072 -20.627 1.00 93.31 277 SER A O 1
ATOM 2067 N N . ILE A 1 278 ? 6.446 -2.693 -21.194 1.00 92.50 278 ILE A N 1
ATOM 2068 C CA . ILE A 1 278 ? 7.407 -2.453 -20.123 1.00 92.50 278 ILE A CA 1
ATOM 2069 C C . ILE A 1 278 ? 8.794 -2.455 -20.745 1.00 92.50 278 ILE A C 1
ATOM 2071 O O . ILE A 1 278 ? 9.197 -3.420 -21.394 1.00 92.50 278 ILE A O 1
ATOM 2075 N N . VAL A 1 279 ? 9.523 -1.372 -20.507 1.00 91.81 279 VAL A N 1
ATOM 2076 C CA . VAL A 1 279 ? 10.953 -1.282 -20.805 1.00 91.81 279 VAL A CA 1
ATOM 2077 C C . VAL A 1 279 ? 11.742 -1.333 -19.508 1.00 91.81 279 VAL A C 1
ATOM 2079 O O . VAL A 1 279 ? 11.255 -0.832 -18.497 1.00 91.81 279 VAL A O 1
ATOM 2082 N N . PHE A 1 280 ? 12.934 -1.921 -19.526 1.00 89.88 280 PHE A N 1
ATOM 2083 C CA . PHE A 1 280 ? 13.836 -2.010 -18.380 1.00 89.88 280 PHE A CA 1
ATOM 2084 C C . PHE A 1 280 ? 15.184 -1.375 -18.701 1.00 89.88 280 PHE A C 1
ATOM 2086 O O . PHE A 1 280 ? 15.759 -1.701 -19.743 1.00 89.88 280 PHE A O 1
ATOM 2093 N N . PRO A 1 281 ? 15.723 -0.517 -17.823 1.00 87.19 281 PRO A N 1
ATOM 2094 C CA . PRO A 1 281 ? 17.114 -0.122 -17.929 1.00 87.19 281 PRO A CA 1
ATOM 2095 C C . PRO A 1 281 ? 17.998 -1.332 -17.578 1.00 87.19 281 PRO A C 1
ATOM 2097 O O . PRO A 1 281 ? 17.699 -2.104 -16.661 1.00 87.19 281 PRO A O 1
ATOM 2100 N N . LEU A 1 282 ? 19.080 -1.517 -18.328 1.00 82.25 282 LEU A N 1
ATOM 2101 C CA . LEU A 1 282 ? 20.112 -2.513 -18.070 1.00 82.25 282 LEU A CA 1
ATOM 2102 C C . LEU A 1 282 ? 21.393 -1.808 -17.598 1.00 82.25 282 LEU A C 1
ATOM 2104 O O . LEU A 1 282 ? 21.820 -0.832 -18.226 1.00 82.25 282 LEU A O 1
ATOM 2108 N N . PRO A 1 283 ? 22.053 -2.294 -16.531 1.00 67.44 283 PRO A N 1
ATOM 2109 C CA . PRO A 1 283 ? 23.332 -1.750 -16.093 1.00 67.44 283 PRO A CA 1
ATOM 2110 C C . PRO A 1 283 ? 24.408 -1.909 -17.167 1.00 67.44 283 PRO A C 1
ATOM 2112 O O . PRO A 1 283 ? 24.609 -2.993 -17.709 1.00 67.44 283 PRO A O 1
ATOM 2115 N N . ARG A 1 284 ? 25.169 -0.843 -17.435 1.00 64.12 284 ARG A N 1
ATOM 2116 C CA . ARG A 1 284 ? 26.178 -0.814 -18.512 1.00 64.12 284 ARG A CA 1
ATOM 2117 C C . ARG A 1 284 ? 27.311 -1.836 -18.357 1.00 64.12 284 ARG A C 1
ATOM 2119 O O . ARG A 1 284 ? 27.977 -2.159 -19.335 1.00 64.12 284 ARG A O 1
ATOM 2126 N N . HIS A 1 285 ? 27.564 -2.294 -17.130 1.00 59.25 285 HIS A N 1
ATOM 2127 C CA . HIS A 1 285 ? 28.607 -3.271 -16.804 1.00 59.25 285 HIS A CA 1
ATOM 2128 C C . HIS A 1 285 ? 28.153 -4.723 -16.996 1.00 59.25 285 HIS A C 1
ATOM 2130 O O . HIS A 1 285 ? 28.980 -5.635 -16.977 1.00 59.25 285 HIS A O 1
ATOM 2136 N N . LEU A 1 286 ? 26.854 -4.949 -17.180 1.00 60.25 286 LEU A N 1
ATOM 2137 C CA . LEU A 1 286 ? 26.335 -6.262 -17.496 1.00 60.25 286 LEU A CA 1
ATOM 2138 C C . LEU A 1 286 ? 26.511 -6.522 -18.997 1.00 60.25 286 LEU A C 1
ATOM 2140 O O . LEU A 1 286 ? 25.691 -6.134 -19.826 1.00 60.25 286 LEU A O 1
ATOM 2144 N N . MET A 1 287 ? 27.614 -7.184 -19.346 1.00 51.84 287 MET A N 1
ATOM 2145 C CA . MET A 1 287 ? 27.770 -7.805 -20.659 1.00 51.84 287 MET A CA 1
ATOM 2146 C C . MET A 1 287 ? 26.985 -9.112 -20.664 1.00 51.84 287 MET A C 1
ATOM 2148 O O . MET A 1 287 ? 27.445 -10.118 -20.128 1.00 51.84 287 MET A O 1
ATOM 2152 N N . PHE A 1 288 ? 25.789 -9.094 -21.239 1.00 58.59 288 PHE A N 1
ATOM 2153 C CA . PHE A 1 288 ? 25.011 -10.308 -21.431 1.00 58.59 288 PHE A CA 1
ATOM 2154 C C . PHE A 1 288 ? 25.167 -10.819 -22.863 1.00 58.59 288 PHE A C 1
ATOM 2156 O O . PHE A 1 288 ? 25.037 -10.058 -23.819 1.00 58.59 288 PHE A O 1
ATOM 2163 N N . THR A 1 289 ? 25.443 -12.114 -23.005 1.00 49.19 289 THR A N 1
ATOM 2164 C CA . THR A 1 289 ? 25.420 -12.825 -24.291 1.00 49.19 289 THR A CA 1
ATOM 2165 C C . THR A 1 289 ? 24.020 -13.338 -24.653 1.00 49.19 289 THR A C 1
ATOM 2167 O O . THR A 1 289 ? 23.777 -13.579 -25.828 1.00 49.19 289 THR A O 1
ATOM 2170 N N . ASP A 1 290 ? 23.110 -13.436 -23.670 1.00 54.66 290 ASP A N 1
ATOM 2171 C CA . ASP A 1 290 ? 21.705 -13.870 -23.784 1.00 54.66 290 ASP A CA 1
ATOM 2172 C C . ASP A 1 290 ? 20.765 -12.918 -23.011 1.00 54.66 290 ASP A C 1
ATOM 2174 O O . ASP A 1 290 ? 21.216 -12.192 -22.125 1.00 54.66 290 ASP A O 1
ATOM 2178 N N . HIS A 1 291 ? 19.457 -12.920 -23.308 1.00 60.72 291 HIS A N 1
ATOM 2179 C CA . HIS A 1 291 ? 18.480 -12.045 -22.637 1.00 60.72 291 HIS A CA 1
ATOM 2180 C C . HIS A 1 291 ? 18.528 -12.189 -21.096 1.00 60.72 291 HIS A C 1
ATOM 2182 O O . HIS A 1 291 ? 18.461 -13.307 -20.574 1.00 60.72 291 HIS A O 1
ATOM 2188 N N . PRO A 1 292 ? 18.645 -11.083 -20.339 1.00 69.25 292 PRO A N 1
ATOM 2189 C CA . PRO A 1 292 ? 18.910 -11.140 -18.906 1.00 69.25 292 PRO A CA 1
ATOM 2190 C C . PRO A 1 292 ? 17.689 -11.522 -18.066 1.00 69.25 292 PRO A C 1
ATOM 2192 O O . PRO A 1 292 ? 16.582 -11.030 -18.270 1.00 69.25 292 PRO A O 1
ATOM 2195 N N . SER A 1 293 ? 17.904 -12.349 -17.038 1.00 79.19 293 SER A N 1
ATOM 2196 C CA . SER A 1 293 ? 16.866 -12.619 -16.034 1.00 79.19 293 SER A CA 1
ATOM 2197 C C . SER A 1 293 ? 16.625 -11.398 -15.134 1.00 79.19 293 SER A C 1
ATOM 2199 O O . SER A 1 293 ? 17.572 -10.715 -14.737 1.00 79.19 293 SER A O 1
ATOM 2201 N N . LEU A 1 294 ? 15.370 -11.172 -14.723 1.00 76.44 294 LEU A N 1
ATOM 2202 C CA . LEU A 1 294 ? 15.007 -10.105 -13.776 1.00 76.44 294 LEU A CA 1
ATOM 2203 C C . LEU A 1 294 ? 15.804 -10.169 -12.467 1.00 76.44 294 LEU A C 1
ATOM 2205 O O . LEU A 1 294 ? 16.149 -9.133 -11.900 1.00 76.44 294 LEU A O 1
ATOM 2209 N N . LYS A 1 295 ? 16.144 -11.378 -12.006 1.00 78.06 295 LYS A N 1
ATOM 2210 C CA . LYS A 1 295 ? 16.982 -11.577 -10.821 1.00 78.06 295 LYS A CA 1
ATOM 2211 C C . LYS A 1 295 ? 18.383 -10.992 -11.005 1.00 78.06 295 LYS A C 1
ATOM 2213 O O . LYS A 1 295 ? 18.836 -10.246 -10.145 1.00 78.06 295 LYS A O 1
ATOM 2218 N N . ALA A 1 296 ? 19.034 -11.274 -12.136 1.00 76.75 296 ALA A N 1
ATOM 2219 C CA . ALA A 1 296 ? 20.363 -10.739 -12.434 1.00 76.75 296 ALA A CA 1
ATOM 2220 C C . ALA A 1 296 ? 20.359 -9.202 -12.514 1.00 76.75 296 ALA A C 1
ATOM 2222 O O . ALA A 1 296 ? 21.277 -8.554 -12.017 1.00 76.75 296 ALA A O 1
ATOM 2223 N N . ILE A 1 297 ? 19.299 -8.624 -13.087 1.00 76.12 297 ILE A N 1
ATOM 2224 C CA . ILE A 1 297 ? 19.107 -7.170 -13.158 1.00 76.12 297 ILE A CA 1
ATOM 2225 C C . ILE A 1 297 ? 18.948 -6.577 -11.749 1.00 76.12 297 ILE A C 1
ATOM 2227 O O . ILE A 1 297 ? 19.656 -5.637 -11.387 1.00 76.12 297 ILE A O 1
ATOM 2231 N N . ALA A 1 298 ? 18.050 -7.138 -10.933 1.00 73.50 298 ALA A N 1
ATOM 2232 C CA . ALA A 1 298 ? 17.798 -6.658 -9.576 1.00 73.50 298 ALA A CA 1
ATOM 2233 C C . ALA A 1 298 ? 19.045 -6.750 -8.679 1.00 73.50 298 ALA A C 1
ATOM 2235 O O . ALA A 1 298 ? 19.318 -5.831 -7.904 1.00 73.50 298 ALA A O 1
ATOM 2236 N N . ASP A 1 299 ? 19.820 -7.831 -8.800 1.00 74.19 299 ASP A N 1
ATOM 2237 C CA . ASP A 1 299 ? 21.070 -8.018 -8.060 1.00 74.19 299 ASP A CA 1
ATOM 2238 C C . ASP A 1 299 ? 22.123 -6.962 -8.446 1.00 74.19 299 ASP A C 1
ATOM 2240 O O . ASP A 1 299 ? 22.768 -6.387 -7.564 1.00 74.19 299 ASP A O 1
ATOM 2244 N N . ALA A 1 300 ? 22.251 -6.646 -9.739 1.00 72.00 300 ALA A N 1
ATOM 2245 C CA . ALA A 1 300 ? 23.199 -5.646 -10.229 1.00 72.00 300 ALA A CA 1
ATOM 2246 C C . ALA A 1 300 ? 22.864 -4.223 -9.751 1.00 72.00 300 ALA A C 1
ATOM 2248 O O . ALA A 1 300 ? 23.744 -3.519 -9.256 1.00 72.00 300 ALA A O 1
ATOM 2249 N N . TYR A 1 301 ? 21.592 -3.812 -9.797 1.00 71.25 301 TYR A N 1
ATOM 2250 C CA . TYR A 1 301 ? 21.188 -2.488 -9.304 1.00 71.25 301 TYR A CA 1
ATOM 2251 C C . TYR A 1 301 ? 21.329 -2.330 -7.788 1.00 71.25 301 TYR A C 1
ATOM 2253 O O . TYR A 1 301 ? 21.663 -1.249 -7.299 1.00 71.25 301 TYR A O 1
ATOM 2261 N N . ARG A 1 302 ? 21.139 -3.410 -7.021 1.00 67.19 302 ARG A N 1
ATOM 2262 C CA . ARG A 1 302 ? 21.406 -3.392 -5.576 1.00 67.19 302 ARG A CA 1
ATOM 2263 C C . ARG A 1 302 ? 22.887 -3.181 -5.266 1.00 67.19 302 ARG A C 1
ATOM 2265 O O . ARG A 1 302 ? 23.203 -2.458 -4.321 1.00 67.19 302 ARG A O 1
ATOM 2272 N N . ALA A 1 303 ? 23.783 -3.792 -6.041 1.00 65.31 303 ALA A N 1
ATOM 2273 C CA . ALA A 1 303 ? 25.222 -3.607 -5.872 1.00 65.31 303 ALA A CA 1
ATOM 2274 C C . ALA A 1 303 ? 25.659 -2.154 -6.147 1.00 65.31 303 ALA A C 1
ATOM 2276 O O . ALA A 1 303 ? 26.547 -1.651 -5.459 1.00 65.31 303 ALA A O 1
ATOM 2277 N N . ASP A 1 304 ? 24.987 -1.474 -7.082 1.00 58.75 304 ASP A N 1
ATOM 2278 C CA . ASP A 1 304 ? 25.306 -0.105 -7.519 1.00 58.75 304 ASP A CA 1
ATOM 2279 C C . ASP A 1 304 ? 24.713 1.002 -6.614 1.00 58.75 304 ASP A C 1
ATOM 2281 O O . ASP A 1 304 ? 24.969 2.187 -6.805 1.00 58.75 304 ASP A O 1
ATOM 2285 N N . ARG A 1 305 ? 23.925 0.636 -5.587 1.00 54.06 305 ARG A N 1
ATOM 2286 C CA . ARG A 1 305 ? 23.293 1.552 -4.604 1.00 54.06 305 ARG A CA 1
ATOM 2287 C C . ARG A 1 305 ? 22.436 2.687 -5.205 1.00 54.06 305 ARG A C 1
ATOM 2289 O O . ARG A 1 305 ? 22.142 3.650 -4.500 1.00 54.06 305 ARG A O 1
ATOM 2296 N N . SER A 1 306 ? 21.973 2.569 -6.450 1.00 51.97 306 SER A N 1
ATOM 2297 C CA . SER A 1 306 ? 21.228 3.624 -7.162 1.00 51.97 306 SER A CA 1
ATOM 2298 C C . SER A 1 306 ? 19.810 3.894 -6.634 1.00 51.97 306 SER A C 1
ATOM 2300 O O . SER A 1 306 ? 19.222 4.920 -6.957 1.00 51.97 306 SER A O 1
ATOM 2302 N N . LEU A 1 307 ? 19.265 3.020 -5.781 1.00 47.78 307 LEU A N 1
ATOM 2303 C CA . LEU A 1 307 ? 17.888 3.094 -5.264 1.00 47.78 307 LEU A CA 1
ATOM 2304 C C . LEU A 1 307 ? 17.675 4.111 -4.126 1.00 47.78 307 LEU A C 1
ATOM 2306 O O . LEU A 1 307 ? 16.728 4.001 -3.349 1.00 47.78 307 LEU A O 1
ATOM 2310 N N . GLY A 1 308 ? 18.530 5.123 -4.019 1.00 45.34 308 GLY A N 1
ATOM 2311 C CA . GLY A 1 308 ? 18.212 6.281 -3.200 1.00 45.34 308 GLY A CA 1
ATOM 2312 C C . GLY A 1 308 ? 19.290 7.343 -3.228 1.00 45.34 308 GLY A C 1
ATOM 2313 O O . GLY A 1 308 ? 20.455 7.048 -2.983 1.00 45.34 308 GLY A O 1
ATOM 2314 N N . THR A 1 309 ? 18.892 8.602 -3.413 1.00 45.97 309 THR A N 1
ATOM 2315 C CA . THR A 1 309 ? 19.355 9.686 -2.534 1.00 45.97 309 THR A CA 1
ATOM 2316 C C . THR A 1 309 ? 18.580 10.985 -2.759 1.00 45.97 309 THR A C 1
ATOM 2318 O O . THR A 1 309 ? 18.594 11.576 -3.831 1.00 45.97 309 THR A O 1
ATOM 2321 N N . SER A 1 310 ? 18.019 11.484 -1.654 1.00 47.75 310 SER A N 1
ATOM 2322 C CA . SER A 1 310 ? 17.491 12.837 -1.393 1.00 47.75 310 SER A CA 1
ATOM 2323 C C . SER A 1 310 ? 18.311 14.009 -1.989 1.00 47.75 310 SER A C 1
ATOM 2325 O O . SER A 1 310 ? 17.805 15.117 -2.162 1.00 47.75 310 SER A O 1
ATOM 2327 N N . GLU A 1 311 ? 19.577 13.780 -2.345 1.00 43.09 311 GLU A N 1
ATOM 2328 C CA . GLU A 1 311 ? 20.491 14.778 -2.903 1.00 43.09 311 GLU A CA 1
ATOM 2329 C C . GLU A 1 311 ? 20.214 15.117 -4.380 1.00 43.09 311 GLU A C 1
ATOM 2331 O O . GLU A 1 311 ? 20.408 16.261 -4.795 1.00 43.09 311 GLU A O 1
ATOM 2336 N N . VAL A 1 312 ? 19.713 14.165 -5.175 1.00 45.34 312 VAL A N 1
ATOM 2337 C CA . VAL A 1 312 ? 19.362 14.414 -6.585 1.00 45.34 312 VAL A CA 1
ATOM 2338 C C . VAL A 1 312 ? 18.052 15.197 -6.671 1.00 45.34 312 VAL A C 1
ATOM 2340 O O . VAL A 1 312 ? 17.999 16.203 -7.377 1.00 45.34 312 VAL A O 1
ATOM 2343 N N . LEU A 1 313 ? 17.062 14.867 -5.834 1.00 54.00 313 LEU A N 1
ATOM 2344 C CA . LEU A 1 313 ? 15.837 15.649 -5.686 1.00 54.00 313 LEU A CA 1
ATOM 2345 C C . LEU A 1 313 ? 16.165 17.083 -5.261 1.00 54.00 313 LEU A C 1
ATOM 2347 O O . LEU A 1 313 ? 15.608 18.029 -5.815 1.00 54.00 313 LEU A O 1
ATOM 2351 N N . ALA A 1 314 ? 17.113 17.271 -4.338 1.00 54.16 314 ALA A N 1
ATOM 2352 C CA . ALA A 1 314 ? 17.583 18.600 -3.959 1.00 54.16 314 ALA A CA 1
ATOM 2353 C C . ALA A 1 314 ? 18.179 19.369 -5.157 1.00 54.16 314 ALA A C 1
ATOM 2355 O O . ALA A 1 314 ? 17.829 20.535 -5.350 1.00 54.16 314 ALA A O 1
ATOM 2356 N N . LYS A 1 315 ? 18.987 18.719 -6.009 1.00 54.16 315 LYS A N 1
ATOM 2357 C CA . LYS A 1 315 ? 19.570 19.313 -7.231 1.00 54.16 315 LYS A CA 1
ATOM 2358 C C . LYS A 1 315 ? 18.540 19.566 -8.337 1.00 54.16 315 LYS A C 1
ATOM 2360 O O . LYS A 1 315 ? 18.556 20.633 -8.946 1.00 54.16 315 LYS A O 1
ATOM 2365 N N . LYS A 1 316 ? 17.589 18.655 -8.571 1.00 62.72 316 LYS A N 1
ATOM 2366 C CA . LYS A 1 316 ? 16.456 18.863 -9.493 1.00 62.72 316 LYS A CA 1
ATOM 2367 C C . LYS A 1 316 ? 15.573 20.006 -9.016 1.00 62.72 316 LYS A C 1
ATOM 2369 O O . LYS A 1 316 ? 15.160 20.829 -9.827 1.00 62.72 316 LYS A O 1
ATOM 2374 N N . MET A 1 317 ? 15.312 20.104 -7.713 1.00 81.19 317 MET A N 1
ATOM 2375 C CA . MET A 1 317 ? 14.557 21.219 -7.144 1.00 81.19 317 MET A CA 1
ATOM 2376 C C . MET A 1 317 ? 15.353 22.520 -7.189 1.00 81.19 317 MET A C 1
ATOM 2378 O O . MET A 1 317 ? 14.782 23.572 -7.446 1.00 81.19 317 MET A O 1
ATOM 2382 N N . GLU A 1 318 ? 16.670 22.487 -7.020 1.00 73.50 318 GLU A N 1
ATOM 2383 C CA . GLU A 1 318 ? 17.538 23.636 -7.269 1.00 73.50 318 GLU A CA 1
ATOM 2384 C C . GLU A 1 318 ? 17.460 24.109 -8.719 1.00 73.50 318 GLU A C 1
ATOM 2386 O O . GLU A 1 318 ? 17.131 25.272 -8.960 1.00 73.50 318 GLU A O 1
ATOM 2391 N N . ARG A 1 319 ? 17.597 23.192 -9.677 1.00 75.94 319 ARG A N 1
ATOM 2392 C CA . ARG A 1 319 ? 17.443 23.493 -11.098 1.00 75.94 319 ARG A CA 1
ATOM 2393 C C . ARG A 1 319 ? 16.038 23.988 -11.440 1.00 75.94 319 ARG A C 1
ATOM 2395 O O . ARG A 1 319 ? 15.885 24.964 -12.168 1.00 75.94 319 ARG A O 1
ATOM 2402 N N . ALA A 1 320 ? 15.000 23.377 -10.878 1.00 82.81 320 ALA A N 1
ATOM 2403 C CA . ALA A 1 320 ? 13.622 23.820 -11.051 1.00 82.81 320 ALA A CA 1
ATOM 2404 C C . ALA A 1 320 ? 13.414 25.235 -10.494 1.00 82.81 320 ALA A C 1
ATOM 2406 O O . ALA A 1 320 ? 12.744 26.044 -11.129 1.00 82.81 320 ALA A O 1
ATOM 2407 N N . ARG A 1 321 ? 14.022 25.575 -9.348 1.00 90.00 321 ARG A N 1
ATOM 2408 C CA . ARG A 1 321 ? 13.989 26.937 -8.791 1.00 90.00 321 ARG A CA 1
ATOM 2409 C C . ARG A 1 321 ? 14.667 27.938 -9.722 1.00 90.00 321 ARG A C 1
ATOM 2411 O O . ARG A 1 321 ? 14.122 29.020 -9.917 1.00 90.00 321 ARG A O 1
ATOM 2418 N N . GLU A 1 322 ? 15.815 27.599 -10.306 1.00 87.38 322 GLU A N 1
ATOM 2419 C CA . GLU A 1 322 ? 16.493 28.446 -11.299 1.00 87.38 322 GLU A CA 1
ATOM 2420 C C . GLU A 1 322 ? 15.615 28.697 -12.530 1.00 87.38 322 GLU A C 1
ATOM 2422 O O . GLU A 1 322 ? 15.448 29.843 -12.949 1.00 87.38 322 GLU A O 1
ATOM 2427 N N . LEU A 1 323 ? 15.009 27.641 -13.080 1.00 84.94 323 LEU A N 1
ATOM 2428 C CA . LEU A 1 323 ? 14.154 27.726 -14.267 1.00 84.94 323 LEU A CA 1
ATOM 2429 C C . LEU A 1 323 ? 12.835 28.470 -13.988 1.00 84.94 323 LEU A C 1
ATOM 2431 O O . LEU A 1 323 ? 12.359 29.237 -14.823 1.00 84.94 323 LEU A O 1
ATOM 2435 N N . LEU A 1 324 ? 12.252 28.305 -12.798 1.00 93.00 324 LEU A N 1
ATOM 2436 C CA . LEU A 1 324 ? 11.065 29.062 -12.388 1.00 93.00 324 LEU A CA 1
ATOM 2437 C C . LEU A 1 324 ? 11.390 30.546 -12.174 1.00 93.00 324 LEU A C 1
ATOM 2439 O O . LEU A 1 324 ? 10.619 31.402 -12.613 1.00 93.00 324 LEU A O 1
ATOM 2443 N N . ARG A 1 325 ? 12.543 30.861 -11.561 1.00 90.19 325 ARG A N 1
ATOM 2444 C CA . ARG A 1 325 ? 13.034 32.242 -11.384 1.00 90.19 325 ARG A CA 1
ATOM 2445 C C . ARG A 1 325 ? 13.367 32.921 -12.709 1.00 90.19 325 ARG A C 1
ATOM 2447 O O . ARG A 1 325 ? 13.188 34.128 -12.816 1.00 90.19 325 ARG A O 1
ATOM 2454 N N . SER A 1 326 ? 13.800 32.164 -13.718 1.00 88.31 326 SER A N 1
ATOM 2455 C CA . SER A 1 326 ? 14.022 32.686 -15.074 1.00 88.31 326 SER A CA 1
ATOM 2456 C C . SER A 1 326 ? 12.731 32.876 -15.883 1.00 88.31 326 SER A C 1
ATOM 2458 O O . SER A 1 326 ? 12.786 33.317 -17.029 1.00 88.31 326 SER A O 1
ATOM 2460 N N . GLY A 1 327 ? 11.562 32.594 -15.294 1.00 89.81 327 GLY A N 1
ATOM 2461 C CA . GLY A 1 327 ? 10.256 32.867 -15.897 1.00 89.81 327 GLY A CA 1
ATOM 2462 C C . GLY A 1 327 ? 9.687 31.728 -16.747 1.00 89.81 327 GLY A C 1
ATOM 2463 O O . GLY A 1 327 ? 8.652 31.916 -17.387 1.00 89.81 327 GLY A O 1
ATOM 2464 N N . GLN A 1 328 ? 10.307 30.541 -16.758 1.00 89.81 328 GLN A N 1
ATOM 2465 C CA . GLN A 1 328 ? 9.750 29.399 -17.490 1.00 89.81 328 GLN A CA 1
ATOM 2466 C C . GLN A 1 328 ? 8.430 28.924 -16.875 1.00 89.81 328 GLN A C 1
ATOM 2468 O O . GLN A 1 328 ? 8.218 28.992 -15.661 1.00 89.81 328 GLN A O 1
ATOM 2473 N N . ARG A 1 329 ? 7.517 28.422 -17.715 1.00 90.31 329 ARG A N 1
ATOM 2474 C CA . ARG A 1 329 ? 6.213 27.943 -17.241 1.00 90.31 329 ARG A CA 1
ATOM 2475 C C . ARG A 1 329 ? 6.407 26.657 -16.429 1.00 90.31 329 ARG A C 1
ATOM 2477 O O . ARG A 1 329 ? 7.075 25.750 -16.918 1.00 90.31 329 ARG A O 1
ATOM 2484 N N . PRO A 1 330 ? 5.740 26.488 -15.273 1.00 88.06 330 PRO A N 1
ATOM 2485 C CA . PRO A 1 330 ? 5.887 25.299 -14.428 1.00 88.06 330 PRO A CA 1
ATOM 2486 C C . PRO A 1 330 ? 5.689 23.954 -15.132 1.00 88.06 330 PRO A C 1
ATOM 2488 O O . PRO A 1 330 ? 6.313 22.963 -14.767 1.00 88.06 330 PRO A O 1
ATOM 2491 N N . LYS A 1 331 ? 4.825 23.908 -16.153 1.00 80.94 331 LYS A N 1
ATOM 2492 C CA . LYS A 1 331 ? 4.625 22.712 -16.981 1.00 80.94 331 LYS A CA 1
ATOM 2493 C C . LYS A 1 331 ? 5.889 22.338 -17.757 1.00 80.94 331 LYS A C 1
ATOM 2495 O O . LYS A 1 331 ? 6.239 21.166 -17.792 1.00 80.94 331 LYS A O 1
ATOM 2500 N N . ASP A 1 332 ? 6.555 23.331 -18.333 1.00 79.94 332 ASP A N 1
ATOM 2501 C CA . ASP A 1 332 ? 7.755 23.145 -19.145 1.00 79.94 332 ASP A CA 1
ATOM 2502 C C . ASP A 1 332 ? 8.969 22.866 -18.243 1.00 79.94 332 ASP A C 1
ATOM 2504 O O . ASP A 1 332 ? 9.776 22.000 -18.561 1.00 79.94 332 ASP A O 1
ATOM 2508 N N . VAL A 1 333 ? 9.033 23.504 -17.064 1.00 82.88 333 VAL A N 1
ATOM 2509 C CA . VAL A 1 333 ? 10.048 23.210 -16.035 1.00 82.88 333 VAL A CA 1
ATOM 2510 C C . VAL A 1 333 ? 9.945 21.771 -15.546 1.00 82.88 333 VAL A C 1
ATOM 2512 O O . VAL A 1 333 ? 10.963 21.098 -15.444 1.00 82.88 333 VAL A O 1
ATOM 2515 N N . GLY A 1 334 ? 8.729 21.285 -15.273 1.00 67.44 334 GLY A N 1
ATOM 2516 C CA . GLY A 1 334 ? 8.516 19.903 -14.851 1.00 67.44 334 GLY A CA 1
ATOM 2517 C C . GLY A 1 334 ? 9.068 18.903 -15.863 1.00 67.44 334 GLY A C 1
ATOM 2518 O O . GLY A 1 334 ? 9.798 18.000 -15.479 1.00 67.44 334 GLY A O 1
ATOM 2519 N N . ILE A 1 335 ? 8.804 19.119 -17.153 1.00 68.94 335 ILE A N 1
ATOM 2520 C CA . ILE A 1 335 ? 9.351 18.284 -18.231 1.00 68.94 335 ILE A CA 1
ATOM 2521 C C . ILE A 1 335 ? 10.882 18.409 -18.286 1.00 68.94 335 ILE A C 1
ATOM 2523 O O . ILE A 1 335 ? 11.576 17.400 -18.353 1.00 68.94 335 ILE A O 1
ATOM 2527 N N . ALA A 1 336 ? 11.413 19.632 -18.200 1.00 60.78 336 ALA A N 1
ATOM 2528 C CA . ALA A 1 336 ? 12.849 19.902 -18.277 1.00 60.78 336 ALA A CA 1
ATOM 2529 C C . ALA A 1 336 ? 13.659 19.301 -17.115 1.00 60.78 336 ALA A C 1
ATOM 2531 O O . ALA A 1 336 ? 14.832 18.990 -17.291 1.00 60.78 336 ALA A O 1
ATOM 2532 N N . VAL A 1 337 ? 13.049 19.135 -15.937 1.00 65.69 337 VAL A N 1
ATOM 2533 C CA . VAL A 1 337 ? 13.667 18.469 -14.776 1.00 65.69 337 VAL A CA 1
ATOM 2534 C C . VAL A 1 337 ? 13.259 16.995 -14.644 1.00 65.69 337 VAL A C 1
ATOM 2536 O O . VAL A 1 337 ? 13.465 16.394 -13.594 1.00 65.69 337 VAL A O 1
ATOM 2539 N N . GLY A 1 338 ? 12.705 16.402 -15.708 1.00 47.97 338 GLY A N 1
ATOM 2540 C CA . GLY A 1 338 ? 12.502 14.955 -15.827 1.00 47.97 338 GLY A CA 1
ATOM 2541 C C . GLY A 1 338 ? 11.155 14.418 -15.335 1.00 47.97 338 GLY A C 1
ATOM 2542 O O . GLY A 1 338 ? 10.985 13.209 -15.236 1.00 47.97 338 GLY A O 1
ATOM 2543 N N . TYR A 1 339 ? 10.166 15.268 -15.044 1.00 57.44 339 TYR A N 1
ATOM 2544 C CA . TYR A 1 339 ? 8.830 14.816 -14.648 1.00 57.44 339 TYR A CA 1
ATOM 2545 C C . TYR A 1 339 ? 7.915 14.609 -15.857 1.00 57.44 339 TYR A C 1
ATOM 2547 O O . TYR A 1 339 ? 7.612 15.540 -16.604 1.00 57.44 339 TYR A O 1
ATOM 2555 N N . GLY A 1 340 ? 7.354 13.402 -15.968 1.00 45.22 340 GLY A N 1
ATOM 2556 C CA . GLY A 1 340 ? 6.405 13.048 -17.030 1.00 45.22 340 GLY A CA 1
ATOM 2557 C C . GLY A 1 340 ? 5.048 13.760 -16.944 1.00 45.22 340 GLY A C 1
ATOM 2558 O O . GLY A 1 340 ? 4.315 13.820 -17.928 1.00 45.22 340 GLY A O 1
ATOM 2559 N N . THR A 1 341 ? 4.693 14.338 -15.789 1.00 57.44 341 THR A N 1
ATOM 2560 C CA . THR A 1 341 ? 3.474 15.149 -15.651 1.00 57.44 341 THR A CA 1
ATOM 2561 C C . THR A 1 341 ? 3.699 16.384 -14.786 1.00 57.44 341 THR A C 1
ATOM 2563 O O . THR A 1 341 ? 4.416 16.356 -13.784 1.00 57.44 341 THR A O 1
ATOM 2566 N N . HIS A 1 342 ? 2.988 17.468 -15.113 1.00 70.12 342 HIS A N 1
ATOM 2567 C CA . HIS A 1 342 ? 2.966 18.677 -14.284 1.00 70.12 342 HIS A CA 1
ATOM 2568 C C . HIS A 1 342 ? 2.470 18.392 -12.858 1.00 70.12 342 HIS A C 1
ATOM 2570 O O . HIS A 1 342 ? 2.938 19.007 -11.907 1.00 70.12 342 HIS A O 1
ATOM 2576 N N . SER A 1 343 ? 1.537 17.453 -12.689 1.00 61.31 343 SER A N 1
ATOM 2577 C CA . SER A 1 343 ? 0.998 17.093 -11.375 1.00 61.31 343 SER A CA 1
ATOM 2578 C C . SER A 1 343 ? 2.016 16.356 -10.503 1.00 61.31 343 SER A C 1
ATOM 2580 O O . SER A 1 343 ? 2.017 16.563 -9.291 1.00 61.31 343 SER A O 1
ATOM 2582 N N . ALA A 1 344 ? 2.872 15.516 -11.096 1.00 50.00 344 ALA A N 1
ATOM 2583 C CA . ALA A 1 344 ? 3.970 14.858 -10.387 1.00 50.00 344 ALA A CA 1
ATOM 2584 C C . ALA A 1 344 ? 5.038 15.881 -9.976 1.00 50.00 344 ALA A C 1
ATOM 2586 O O . ALA A 1 344 ? 5.375 15.969 -8.797 1.00 50.00 344 ALA A O 1
ATOM 2587 N N . PHE A 1 345 ? 5.457 16.742 -10.912 1.00 76.00 345 PHE A N 1
ATOM 2588 C CA . PHE A 1 345 ? 6.379 17.843 -10.626 1.00 76.00 345 PHE A CA 1
ATOM 2589 C C . PHE A 1 345 ? 5.850 18.772 -9.530 1.00 76.00 345 PHE A C 1
ATOM 2591 O O . PHE A 1 345 ? 6.540 19.052 -8.558 1.00 76.00 345 PHE A O 1
ATOM 2598 N N . SER A 1 346 ? 4.602 19.231 -9.648 1.00 78.00 346 SER A N 1
ATOM 2599 C CA . SER A 1 346 ? 4.019 20.179 -8.699 1.00 78.00 346 SER A CA 1
ATOM 2600 C C . SER A 1 346 ? 3.881 19.599 -7.294 1.00 78.00 346 SER A C 1
ATOM 2602 O O . SER A 1 346 ? 3.961 20.359 -6.330 1.00 78.00 346 SER A O 1
ATOM 2604 N N . ARG A 1 347 ? 3.658 18.286 -7.165 1.00 67.12 347 ARG A N 1
ATOM 2605 C CA . ARG A 1 347 ? 3.634 17.602 -5.868 1.00 67.12 347 ARG A CA 1
ATOM 2606 C C . ARG A 1 3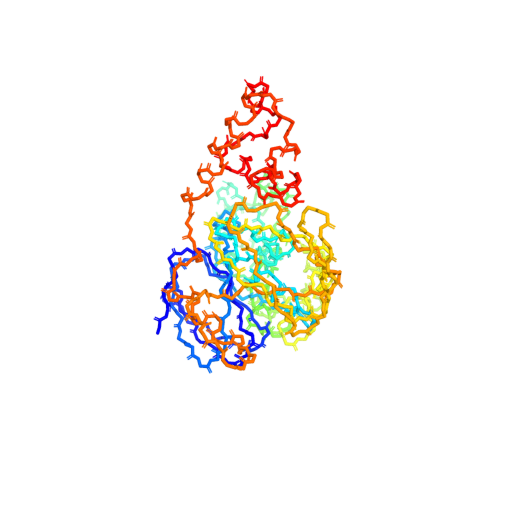47 ? 5.031 17.476 -5.282 1.00 67.12 347 ARG A C 1
ATOM 2608 O O . ARG A 1 347 ? 5.210 17.874 -4.138 1.00 67.12 347 ARG A O 1
ATOM 2615 N N . ALA A 1 348 ? 6.003 17.013 -6.067 1.00 56.75 348 ALA A N 1
ATOM 2616 C CA . ALA A 1 348 ? 7.394 16.908 -5.632 1.00 56.75 348 ALA A CA 1
ATOM 2617 C C . ALA A 1 348 ? 7.966 18.276 -5.220 1.00 56.75 348 ALA A C 1
ATOM 2619 O O . ALA A 1 348 ? 8.559 18.420 -4.157 1.00 56.75 348 ALA A O 1
ATOM 2620 N N . PHE A 1 349 ? 7.695 19.318 -6.005 1.00 78.38 349 PHE A N 1
ATOM 2621 C CA . PHE A 1 349 ? 8.129 20.678 -5.702 1.00 78.38 349 PHE A CA 1
ATOM 2622 C C . PHE A 1 349 ? 7.472 21.226 -4.431 1.00 78.38 349 PHE A C 1
ATOM 2624 O O . PHE A 1 349 ? 8.164 21.781 -3.584 1.00 78.38 349 PHE A O 1
ATOM 2631 N N . LYS A 1 350 ? 6.158 21.019 -4.248 1.00 78.62 350 LYS A N 1
ATOM 2632 C CA . LYS A 1 350 ? 5.453 21.420 -3.018 1.00 78.62 350 LYS A CA 1
ATOM 2633 C C . LYS A 1 350 ? 5.947 20.659 -1.795 1.00 78.62 350 LYS A C 1
ATOM 2635 O O . LYS A 1 350 ? 6.059 21.247 -0.727 1.00 78.62 350 LYS A O 1
ATOM 2640 N N . PHE A 1 351 ? 6.242 19.376 -1.951 1.00 64.38 351 PHE A N 1
ATOM 2641 C CA . PHE A 1 351 ? 6.799 18.551 -0.890 1.00 64.38 351 PHE A CA 1
ATOM 2642 C C . PHE A 1 351 ? 8.146 19.101 -0.401 1.00 64.38 351 PHE A C 1
ATOM 2644 O O . PHE A 1 351 ? 8.337 19.254 0.800 1.00 64.38 351 PHE A O 1
ATOM 2651 N N . VAL A 1 352 ? 9.041 19.484 -1.319 1.00 65.88 352 VAL A N 1
ATOM 2652 C CA . VAL A 1 352 ? 10.382 19.979 -0.960 1.00 65.88 352 VAL A CA 1
ATOM 2653 C C . VAL A 1 352 ? 10.383 21.456 -0.545 1.00 65.88 352 VAL A C 1
ATOM 2655 O O . VAL A 1 352 ? 11.133 21.840 0.346 1.00 65.88 352 VAL A O 1
ATOM 2658 N N . GLN A 1 353 ? 9.577 22.305 -1.189 1.00 78.31 353 GLN A N 1
ATOM 2659 C CA . GLN A 1 353 ? 9.623 23.766 -1.012 1.00 78.31 353 GLN A CA 1
ATOM 2660 C C . GLN A 1 353 ? 8.495 24.321 -0.131 1.00 78.31 353 GLN A C 1
ATOM 2662 O O . GLN A 1 353 ? 8.476 25.514 0.155 1.00 78.31 353 GLN A O 1
ATOM 2667 N N . GLY A 1 354 ? 7.513 23.501 0.254 1.00 74.00 354 GLY A N 1
ATOM 2668 C CA . GLY A 1 354 ? 6.327 23.924 1.011 1.00 74.00 354 GLY A CA 1
ATOM 2669 C C . GLY A 1 354 ? 5.278 24.696 0.195 1.00 74.00 354 GLY A C 1
ATOM 2670 O O . GLY A 1 354 ? 4.148 24.862 0.653 1.00 74.00 354 GLY A O 1
ATOM 2671 N N . VAL A 1 355 ? 5.606 25.113 -1.032 1.00 87.50 355 VAL A N 1
ATOM 2672 C CA . VAL A 1 355 ? 4.757 25.926 -1.921 1.00 87.50 355 VAL A CA 1
ATOM 2673 C C . VAL A 1 355 ? 4.654 25.314 -3.315 1.00 87.50 355 VAL A C 1
ATOM 2675 O O . VAL A 1 355 ? 5.535 24.576 -3.754 1.00 87.50 355 VAL A O 1
ATOM 2678 N N . THR A 1 356 ? 3.573 25.597 -4.046 1.00 90.94 356 THR A N 1
ATOM 2679 C CA . THR A 1 356 ? 3.457 25.097 -5.425 1.00 90.94 356 THR A CA 1
ATOM 2680 C C . THR A 1 356 ? 4.452 25.816 -6.348 1.00 90.94 356 THR A C 1
ATOM 2682 O O . THR A 1 356 ? 4.824 26.954 -6.068 1.00 90.94 356 THR A O 1
ATOM 2685 N N . PRO A 1 357 ? 4.847 25.230 -7.495 1.00 90.38 357 PRO A N 1
ATOM 2686 C CA . PRO A 1 357 ? 5.697 25.916 -8.473 1.00 90.38 357 PRO A CA 1
ATOM 2687 C C . PRO A 1 357 ? 5.156 27.282 -8.919 1.00 90.38 357 PRO A C 1
ATOM 2689 O O . PRO A 1 357 ? 5.927 28.199 -9.187 1.00 90.38 357 PRO A O 1
ATOM 2692 N N . ARG A 1 358 ? 3.822 27.423 -9.000 1.00 90.00 358 ARG A N 1
ATOM 2693 C CA . ARG A 1 358 ? 3.165 28.690 -9.353 1.00 90.00 358 ARG A CA 1
ATOM 2694 C C . ARG A 1 358 ? 3.287 29.722 -8.241 1.00 90.00 358 ARG A C 1
ATOM 2696 O O . ARG A 1 358 ? 3.532 30.883 -8.545 1.00 90.00 358 ARG A O 1
ATOM 2703 N N . ASP A 1 359 ? 3.106 29.306 -6.992 1.00 89.81 359 ASP A N 1
ATOM 2704 C CA . ASP A 1 359 ? 3.202 30.198 -5.832 1.00 89.81 359 ASP A CA 1
ATOM 2705 C C . ASP A 1 359 ? 4.656 30.629 -5.615 1.00 89.81 359 ASP A C 1
ATOM 2707 O O . ASP A 1 359 ? 4.937 31.819 -5.510 1.00 89.81 359 ASP A O 1
ATOM 2711 N N . PHE A 1 360 ? 5.596 29.688 -5.752 1.00 92.06 360 PHE A N 1
ATOM 2712 C CA . PHE A 1 360 ? 7.033 29.958 -5.746 1.00 92.06 360 PHE A CA 1
ATOM 2713 C C . PHE A 1 360 ? 7.442 30.988 -6.805 1.00 92.06 360 PHE A C 1
ATOM 2715 O O . PHE A 1 360 ? 8.194 31.916 -6.521 1.00 92.06 360 PHE A O 1
ATOM 2722 N N . GLN A 1 361 ? 6.924 30.859 -8.030 1.00 90.12 361 GLN A N 1
ATOM 2723 C CA . GLN A 1 361 ? 7.206 31.799 -9.118 1.00 90.12 361 GLN A CA 1
ATOM 2724 C C . GLN A 1 361 ? 6.564 33.181 -8.898 1.00 90.12 361 GLN A C 1
ATOM 2726 O O . GLN A 1 361 ? 7.048 34.177 -9.431 1.00 90.12 361 GLN A O 1
ATOM 2731 N N . ARG A 1 362 ? 5.486 33.251 -8.110 1.00 87.81 362 ARG A N 1
ATOM 2732 C CA . ARG A 1 362 ? 4.818 34.499 -7.711 1.00 87.81 362 ARG A CA 1
ATOM 2733 C C . ARG A 1 362 ? 5.427 35.138 -6.459 1.00 87.81 362 ARG A C 1
ATOM 2735 O O . ARG A 1 362 ? 5.054 36.264 -6.143 1.00 87.81 362 ARG A O 1
ATOM 2742 N N . GLY A 1 363 ? 6.349 34.452 -5.780 1.00 80.25 363 GLY A N 1
ATOM 2743 C CA . GLY A 1 363 ? 6.964 34.910 -4.533 1.00 80.25 363 GLY A CA 1
ATOM 2744 C C . GLY A 1 363 ? 6.024 34.860 -3.324 1.00 80.25 363 GLY A C 1
ATOM 2745 O O . GLY A 1 363 ? 6.166 35.697 -2.436 1.00 80.25 363 GLY A O 1
ATOM 2746 N N . VAL A 1 364 ? 5.053 33.935 -3.329 1.00 59.59 364 VAL A N 1
ATOM 2747 C CA . VAL A 1 364 ? 4.037 33.743 -2.274 1.00 59.59 364 VAL A CA 1
ATOM 2748 C C . VAL A 1 364 ? 4.430 32.625 -1.322 1.00 59.59 364 VAL A C 1
ATOM 2750 O O . VAL A 1 364 ? 4.918 31.584 -1.821 1.00 59.59 364 VAL A O 1
#

Organism: NCBI:txid679663

Radius of gyration: 24.53 Å; chains: 1; bounding box: 52×52×77 Å

pLDDT: mean 79.69, std 13.85, range [39.56, 97.38]

Sequence (364 aa):
MSAFPQPTLFWCQEGSVSIRTGAETTNLRAGAALYASASTVVEERGLVLPLPADSARSLVSRRVFFGPGWESVMLREFSLAVADPDYILPDSLAALCEAPATLPPMPNAPEALRVAECLVENTADQTPLEGFAERFGVSSRTIQRQFISGTGLSFSEWRAGARVAAAAELLSMDFSVAVAANLVGFSATSSLTRAFRRHTGHPPSAFTAGAVGMGEVGKPPRCEAYTVFPTDTDVVWWIMQGTATLVDGDYCRFMAADETATLTAHSNARIDVASGSIVFPLPRHLMFTDHPSLKAIADAYRADRSLGTSEVLAKKMERARELLRSGQRPKDVGIAVGYGTHSAFSRAFKFVQGVTPRDFQRGV